Protein AF-A0A9P7JH68-F1 (afdb_monomer)

Nearest PDB structures (foldseek):
  8b41-assembly1_F  TM=2.290E-01  e=4.407E-01  Mus musculus
  6wi5-assembly2_B  TM=3.798E-01  e=3.887E+00  synthetic construct
  8b41-assembly1_E  TM=2.190E-01  e=1.239E+00  Mus musculus
  7f92-assembly1_A  TM=2.523E-01  e=2.961E+00  Homo sapiens
  5egy-assembly1_A  TM=2.076E-01  e=1.239E+00  Homo sapiens

Structure (mmCIF, N/CA/C/O backbone):
data_AF-A0A9P7JH68-F1
#
_entry.id   AF-A0A9P7JH68-F1
#
loop_
_atom_site.group_PDB
_atom_site.id
_atom_site.type_symbol
_atom_site.label_atom_id
_atom_site.label_alt_id
_atom_site.label_comp_id
_atom_site.label_asym_id
_atom_site.label_entity_id
_atom_site.label_seq_id
_atom_site.pdbx_PDB_ins_code
_atom_site.Cartn_x
_atom_site.Cartn_y
_atom_site.Cartn_z
_atom_site.occupancy
_atom_site.B_iso_or_equiv
_atom_site.auth_seq_id
_atom_site.auth_comp_id
_atom_site.auth_asym_id
_atom_site.auth_atom_id
_atom_site.pdbx_PDB_model_num
ATOM 1 N N . MET A 1 1 ? 22.465 15.457 12.529 1.00 51.53 1 MET A N 1
ATOM 2 C CA . MET A 1 1 ? 22.136 16.689 13.289 1.00 51.53 1 MET A CA 1
ATOM 3 C C . MET A 1 1 ? 20.626 16.890 13.433 1.00 51.53 1 MET A C 1
ATOM 5 O O . MET A 1 1 ? 20.166 16.907 14.562 1.00 51.53 1 MET A O 1
ATOM 9 N N . ILE A 1 2 ? 19.837 16.934 12.348 1.00 62.31 2 ILE A N 1
ATOM 10 C CA . ILE A 1 2 ? 18.376 17.194 12.405 1.00 62.31 2 ILE A CA 1
ATOM 11 C C . ILE A 1 2 ? 17.599 16.159 13.243 1.00 62.31 2 ILE A C 1
ATOM 13 O O . ILE A 1 2 ? 16.801 16.536 14.093 1.00 62.31 2 ILE A O 1
ATOM 17 N N . VAL A 1 3 ? 17.884 14.862 13.077 1.00 61.16 3 VAL A N 1
ATOM 18 C CA . VAL A 1 3 ? 17.213 13.782 13.834 1.00 61.16 3 VAL A CA 1
ATOM 19 C C . VAL A 1 3 ? 17.484 13.875 15.343 1.00 61.16 3 VAL A C 1
ATOM 21 O O . VAL A 1 3 ? 16.577 13.702 16.147 1.00 61.16 3 VAL A O 1
ATOM 24 N N . LEU A 1 4 ? 18.716 14.215 15.736 1.00 65.06 4 LEU A N 1
ATOM 25 C CA . LEU A 1 4 ? 19.121 14.351 17.141 1.00 65.06 4 LEU A CA 1
ATOM 26 C C . LEU A 1 4 ? 18.485 15.578 17.811 1.00 65.06 4 LEU A C 1
ATOM 28 O O . LEU A 1 4 ? 18.068 15.493 18.964 1.00 65.06 4 LEU A O 1
ATOM 32 N N . SER A 1 5 ? 18.358 16.692 17.084 1.00 68.62 5 SER A N 1
ATOM 33 C CA . SER A 1 5 ? 17.600 17.856 17.557 1.00 68.62 5 SER A CA 1
ATOM 34 C C . SER A 1 5 ? 16.100 17.564 17.646 1.00 68.62 5 SER A C 1
ATOM 36 O O . SER A 1 5 ? 15.467 17.977 18.611 1.00 68.62 5 SER A O 1
ATOM 38 N N . GLY A 1 6 ? 15.540 16.795 16.705 1.00 65.56 6 GLY A N 1
ATOM 39 C CA . GLY A 1 6 ? 14.141 16.355 16.746 1.00 65.56 6 GLY A CA 1
ATOM 40 C C . GLY A 1 6 ? 13.829 15.455 17.946 1.00 65.56 6 GLY A C 1
ATOM 41 O O . GLY A 1 6 ? 12.859 15.700 18.656 1.00 65.56 6 GLY A O 1
ATOM 42 N N . ILE A 1 7 ? 14.695 14.478 18.238 1.00 71.56 7 ILE A N 1
ATOM 43 C CA . ILE A 1 7 ? 14.564 13.591 19.411 1.00 71.56 7 ILE A CA 1
ATOM 44 C C . ILE A 1 7 ? 14.655 14.376 20.728 1.00 71.56 7 ILE A C 1
ATOM 46 O O . ILE A 1 7 ? 13.996 14.018 21.698 1.00 71.56 7 ILE A O 1
ATOM 50 N N . ARG A 1 8 ? 15.447 15.455 20.779 1.00 71.75 8 ARG A N 1
ATOM 51 C CA . ARG A 1 8 ? 15.553 16.314 21.972 1.00 71.75 8 ARG A CA 1
ATOM 52 C C . ARG A 1 8 ? 14.384 17.285 22.139 1.00 71.75 8 ARG A C 1
ATOM 54 O O . ARG A 1 8 ? 14.102 17.679 23.263 1.00 71.75 8 ARG A O 1
ATOM 61 N N . ALA A 1 9 ? 13.740 17.688 21.047 1.00 74.81 9 ALA A N 1
ATOM 62 C CA . ALA A 1 9 ? 12.657 18.670 21.071 1.00 74.81 9 ALA A CA 1
ATOM 63 C C . ALA A 1 9 ? 11.276 18.049 21.338 1.00 74.81 9 ALA A C 1
ATOM 65 O O . ALA A 1 9 ? 10.376 18.745 21.804 1.00 74.81 9 ALA A O 1
ATOM 66 N N . VAL A 1 10 ? 11.092 16.757 21.048 1.00 73.88 10 VAL A N 1
ATOM 67 C CA . VAL A 1 10 ? 9.792 16.082 21.154 1.00 73.88 10 VAL A CA 1
ATOM 68 C C . VAL A 1 10 ? 9.784 15.120 22.336 1.00 73.88 10 VAL A C 1
ATOM 70 O O . VAL A 1 10 ? 10.651 14.259 22.465 1.00 73.88 10 VAL A O 1
ATOM 73 N N . LYS A 1 11 ? 8.762 15.225 23.191 1.00 77.44 11 LYS A N 1
ATOM 74 C CA . LYS A 1 11 ? 8.510 14.242 24.249 1.00 77.44 11 LYS A CA 1
ATOM 75 C C . LYS A 1 11 ? 8.040 12.934 23.609 1.00 77.44 11 LYS A C 1
ATOM 77 O O . LYS A 1 11 ? 6.880 12.806 23.228 1.00 77.44 11 LYS A O 1
ATOM 82 N N . ILE A 1 12 ? 8.951 11.974 23.471 1.00 77.69 12 ILE A N 1
ATOM 83 C CA . ILE A 1 12 ? 8.645 10.642 22.939 1.00 77.69 12 ILE A CA 1
ATOM 84 C C . ILE A 1 12 ? 7.827 9.885 23.987 1.00 77.69 12 ILE A C 1
ATOM 86 O O . ILE A 1 12 ? 8.343 9.546 25.050 1.00 77.69 12 ILE A O 1
ATOM 90 N N . LEU A 1 13 ? 6.545 9.652 23.698 1.00 78.38 13 LEU A N 1
ATOM 91 C CA . LEU A 1 13 ? 5.636 8.952 24.612 1.00 78.38 13 LEU A CA 1
ATOM 92 C C . LEU A 1 13 ? 5.816 7.432 24.568 1.00 78.38 13 LEU A C 1
ATOM 94 O O . LEU A 1 13 ? 5.677 6.761 25.584 1.00 78.38 13 LEU A O 1
ATOM 98 N N . THR A 1 14 ? 6.134 6.883 23.395 1.00 80.31 14 THR A N 1
ATOM 99 C CA . THR A 1 14 ? 6.411 5.458 23.209 1.00 80.31 14 THR A CA 1
ATOM 100 C C . THR A 1 14 ? 7.338 5.244 22.016 1.00 80.31 14 THR A C 1
ATOM 102 O O . THR A 1 14 ? 7.329 6.021 21.062 1.00 80.31 14 THR A O 1
ATOM 105 N N . TRP A 1 15 ? 8.139 4.181 22.079 1.00 78.62 15 TRP A N 1
ATOM 106 C CA . TRP A 1 15 ? 8.967 3.692 20.969 1.00 78.62 15 TRP A CA 1
ATOM 107 C C . TRP A 1 15 ? 8.278 2.569 20.181 1.00 78.62 15 TRP A C 1
ATOM 109 O O . TRP A 1 15 ? 8.858 2.019 19.243 1.00 78.62 15 TRP A O 1
ATOM 119 N N . SER A 1 16 ? 7.054 2.203 20.568 1.00 81.25 16 SER A N 1
ATOM 120 C CA . SER A 1 16 ? 6.278 1.188 19.868 1.00 81.25 16 SER A CA 1
ATOM 121 C C . SER A 1 16 ? 5.738 1.729 18.545 1.00 81.25 16 SER A C 1
ATOM 123 O O . SER A 1 16 ? 5.258 2.857 18.461 1.00 81.25 16 SER A O 1
ATOM 125 N N . SER A 1 17 ? 5.790 0.891 17.509 1.00 79.31 17 SER A N 1
ATOM 126 C CA . SER A 1 17 ? 5.138 1.140 16.214 1.00 79.31 17 SER A CA 1
ATOM 127 C C . SER A 1 17 ? 3.711 0.583 16.156 1.00 79.31 17 SER A C 1
ATOM 129 O O . SER A 1 17 ? 3.075 0.630 15.103 1.00 79.31 17 SER A O 1
ATOM 131 N N . SER A 1 18 ? 3.213 0.031 17.268 1.00 86.75 18 SER A N 1
ATOM 132 C CA . SER A 1 18 ? 1.834 -0.430 17.396 1.00 86.75 18 SER A CA 1
ATOM 133 C C . SER A 1 18 ? 0.899 0.775 17.531 1.00 86.75 18 SER A C 1
ATOM 135 O O . SER A 1 18 ? 1.094 1.586 18.444 1.00 86.75 18 SER A O 1
ATOM 137 N N . PRO A 1 19 ? -0.145 0.900 16.690 1.00 89.50 19 PRO A N 1
ATOM 138 C CA . PRO A 1 19 ? -1.116 1.980 16.840 1.00 89.50 19 PRO A CA 1
ATOM 139 C C . PRO A 1 19 ? -1.871 1.881 18.171 1.00 89.50 19 PRO A C 1
ATOM 141 O O . PRO A 1 19 ? -2.305 2.902 18.692 1.00 89.50 19 PRO A O 1
ATOM 144 N N . PHE A 1 20 ? -1.980 0.686 18.761 1.00 90.75 20 PHE A N 1
ATOM 145 C CA . PHE A 1 20 ? -2.609 0.484 20.067 1.00 90.75 20 PHE A CA 1
ATOM 146 C C . PHE A 1 20 ? -1.765 1.059 21.201 1.00 90.75 20 PHE A C 1
ATOM 148 O O . PHE A 1 20 ? -2.285 1.835 21.992 1.00 90.75 20 PHE A O 1
ATOM 155 N N . ASP A 1 21 ? -0.465 0.757 21.241 1.00 89.75 21 ASP A N 1
ATOM 156 C CA . ASP A 1 21 ? 0.434 1.304 22.269 1.00 89.75 21 ASP A CA 1
ATOM 157 C C . ASP A 1 21 ? 0.546 2.827 22.151 1.00 89.75 21 ASP A C 1
ATOM 159 O O . ASP A 1 21 ? 0.582 3.537 23.156 1.00 89.75 21 ASP A O 1
ATOM 163 N N . LEU A 1 22 ? 0.579 3.339 20.915 1.00 89.81 22 LEU A N 1
ATOM 164 C CA . LEU A 1 22 ? 0.602 4.774 20.652 1.00 89.81 22 LEU A CA 1
ATOM 165 C C . LEU A 1 22 ? -0.699 5.448 21.096 1.00 89.81 22 LEU A C 1
ATOM 167 O O . LEU A 1 22 ? -0.650 6.4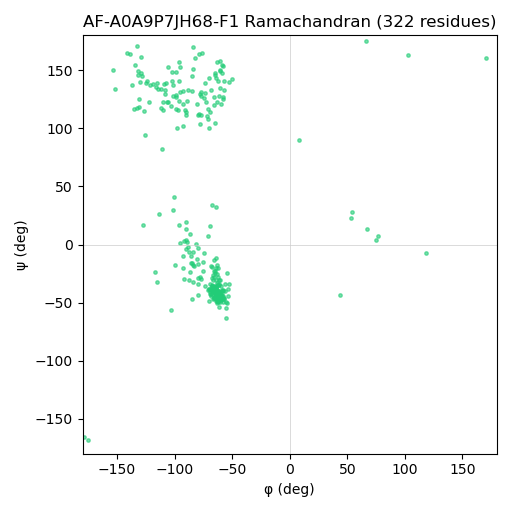77 21.765 1.00 89.81 22 LEU A O 1
ATOM 171 N N . THR A 1 23 ? -1.853 4.866 20.763 1.00 91.12 23 THR A N 1
ATOM 172 C CA . THR A 1 23 ? -3.158 5.404 21.174 1.00 91.12 23 THR A CA 1
ATOM 173 C C . THR A 1 23 ? -3.308 5.358 22.694 1.00 91.12 23 THR A C 1
ATOM 175 O O . THR A 1 23 ? -3.667 6.371 23.286 1.00 91.12 23 THR A O 1
ATOM 178 N N . ALA A 1 24 ? -2.950 4.243 23.339 1.00 90.31 24 ALA A N 1
ATOM 179 C CA . ALA A 1 24 ? -2.968 4.104 24.794 1.00 90.31 24 ALA A CA 1
ATOM 180 C C . ALA A 1 24 ? -2.103 5.175 25.473 1.00 90.31 24 ALA A C 1
ATOM 182 O O . ALA A 1 24 ? -2.554 5.844 26.402 1.00 90.31 24 ALA A O 1
ATOM 183 N N . ALA A 1 25 ? -0.879 5.389 24.976 1.00 89.25 25 ALA A N 1
ATOM 184 C CA . ALA A 1 25 ? 0.020 6.410 25.502 1.00 89.25 25 ALA A CA 1
ATOM 185 C C . ALA A 1 25 ? -0.546 7.828 25.318 1.00 89.25 25 ALA A C 1
ATOM 187 O O . ALA A 1 25 ? -0.479 8.640 26.241 1.00 89.25 25 ALA A O 1
ATOM 188 N N . LEU A 1 26 ? -1.129 8.134 24.155 1.00 89.81 26 LEU A N 1
ATOM 189 C CA . LEU A 1 26 ? -1.730 9.443 23.879 1.00 89.81 26 LEU A CA 1
ATOM 190 C C . LEU A 1 26 ? -2.959 9.721 24.752 1.00 89.81 26 LEU A C 1
ATOM 192 O O . LEU A 1 26 ? -3.096 10.837 25.257 1.00 89.81 26 LEU A O 1
ATOM 196 N N . VAL A 1 27 ? -3.817 8.719 24.960 1.00 89.94 27 VAL A N 1
ATOM 197 C CA . VAL A 1 27 ? -4.991 8.818 25.841 1.00 89.94 27 VAL A CA 1
ATOM 198 C C . VAL A 1 27 ? -4.552 8.984 27.296 1.00 89.94 27 VAL A C 1
ATOM 200 O O . VAL A 1 27 ? -5.007 9.904 27.972 1.00 89.94 27 VAL A O 1
ATOM 203 N N . HIS A 1 28 ? -3.599 8.172 27.765 1.00 89.31 28 HIS A N 1
ATOM 204 C CA . HIS A 1 28 ? -3.061 8.255 29.127 1.00 89.31 28 HIS A CA 1
ATOM 205 C C . HIS A 1 28 ? -2.394 9.611 29.418 1.00 89.31 28 HIS A C 1
ATOM 207 O O . HIS A 1 28 ? -2.485 10.136 30.525 1.00 89.31 28 HIS A O 1
ATOM 213 N N . HIS A 1 29 ? -1.742 10.211 28.418 1.00 88.56 29 HIS A N 1
ATOM 214 C CA . HIS A 1 29 ? -1.137 11.541 28.521 1.00 88.56 29 HIS A CA 1
ATOM 215 C C . HIS A 1 29 ? -2.073 12.694 28.134 1.00 88.56 29 HIS A C 1
ATOM 217 O O . HIS A 1 29 ? -1.578 13.801 27.926 1.00 88.56 29 HIS A O 1
ATOM 223 N N . THR A 1 30 ? -3.382 12.436 28.017 1.00 85.50 30 THR A N 1
ATOM 224 C CA . THR A 1 30 ? -4.436 13.417 27.690 1.00 85.50 30 THR A CA 1
ATOM 225 C C . THR A 1 30 ? -4.187 14.239 26.418 1.00 85.50 30 THR A C 1
ATOM 227 O O . THR A 1 30 ? -4.765 15.306 26.232 1.00 85.50 30 THR A O 1
ATOM 230 N N . GLN A 1 31 ? -3.357 13.726 25.504 1.00 87.44 31 GLN A N 1
ATOM 231 C CA . GLN A 1 31 ? -3.100 14.332 24.191 1.00 87.44 31 GLN A CA 1
ATOM 232 C C . GLN A 1 31 ? -4.139 13.920 23.145 1.00 87.44 31 GLN A C 1
ATOM 234 O O . GLN A 1 31 ? -4.239 14.546 22.093 1.00 87.44 31 GLN A O 1
ATOM 239 N N . LEU A 1 32 ? -4.902 12.865 23.434 1.00 88.62 32 LEU A N 1
ATOM 240 C CA . LEU A 1 32 ? -5.994 12.376 22.609 1.00 88.62 32 LEU A CA 1
ATOM 241 C C . LEU A 1 32 ? -7.187 12.077 23.516 1.00 88.62 32 LEU A C 1
ATOM 243 O O . LEU A 1 32 ? -7.098 11.218 24.392 1.00 88.62 32 LEU A O 1
ATOM 247 N N . THR A 1 33 ? -8.293 12.789 23.324 1.00 86.44 33 THR A N 1
ATOM 248 C CA . THR A 1 33 ? -9.525 12.567 24.083 1.00 86.44 33 THR A CA 1
ATOM 249 C C . THR A 1 33 ? -10.496 11.719 23.258 1.00 86.44 33 THR A C 1
ATOM 251 O O . THR A 1 33 ? -10.784 12.052 22.104 1.00 86.44 33 THR A O 1
ATOM 254 N N . PRO A 1 34 ? -11.010 10.605 23.808 1.00 84.25 34 PRO A N 1
ATOM 255 C CA . PRO A 1 34 ? -12.088 9.857 23.176 1.00 84.25 34 PRO A CA 1
ATOM 256 C C . PRO A 1 34 ? -13.307 10.752 22.943 1.00 84.25 34 PRO A C 1
ATOM 258 O O . PRO A 1 34 ? -13.750 11.471 23.840 1.00 84.25 34 PRO A O 1
ATOM 261 N N . VAL A 1 35 ? -13.868 10.698 21.739 1.00 83.94 35 VAL A N 1
ATOM 262 C CA . VAL A 1 35 ? -15.149 11.334 21.431 1.00 83.94 35 VAL A CA 1
ATOM 263 C C . VAL A 1 35 ? -16.250 10.413 21.940 1.00 83.94 35 VAL A C 1
ATOM 265 O O . VAL A 1 35 ? -16.356 9.257 21.518 1.00 83.94 35 VAL A O 1
ATOM 268 N N . THR A 1 36 ? -17.079 10.927 22.845 1.00 75.38 36 THR A N 1
ATOM 269 C CA . THR A 1 36 ? -18.205 10.183 23.409 1.00 75.38 36 THR A CA 1
ATOM 270 C C . THR A 1 36 ? -19.199 9.775 22.315 1.00 75.38 36 THR A C 1
ATOM 272 O O . THR A 1 36 ? -19.248 10.345 21.224 1.00 75.38 36 THR A O 1
ATOM 275 N N . LEU A 1 37 ? -20.001 8.742 22.587 1.00 76.25 37 LEU A N 1
ATOM 276 C CA . LEU A 1 37 ? -21.066 8.261 21.694 1.00 76.25 37 LEU A CA 1
ATOM 277 C C . LEU A 1 37 ? -20.624 7.619 20.357 1.00 76.25 37 LEU A C 1
ATOM 279 O O . LEU A 1 37 ? -21.472 7.384 19.500 1.00 76.25 37 LEU A O 1
ATOM 283 N N . ARG A 1 38 ? -19.340 7.271 20.170 1.00 81.38 38 ARG A N 1
ATOM 284 C CA . ARG A 1 38 ? -18.804 6.708 18.905 1.00 81.38 38 ARG A CA 1
ATOM 285 C C . ARG A 1 38 ? -18.322 5.244 18.971 1.00 81.38 38 ARG A C 1
ATOM 287 O O . ARG A 1 38 ? -17.517 4.833 18.140 1.00 81.38 38 ARG A O 1
ATOM 294 N N . CYS A 1 39 ? -18.851 4.431 19.888 1.00 82.69 39 CYS A N 1
ATOM 295 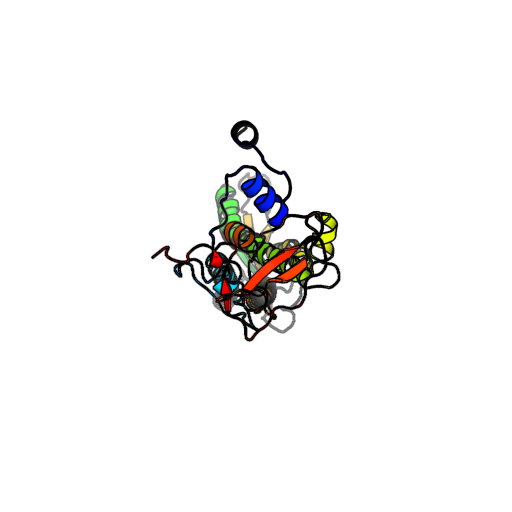C CA . CYS A 1 39 ? -18.385 3.051 20.124 1.00 82.69 39 CYS A CA 1
ATOM 296 C C . CYS A 1 39 ? -18.612 2.051 18.968 1.00 82.69 39 CYS A C 1
ATOM 298 O O . CYS A 1 39 ? -18.052 0.959 18.989 1.00 82.69 39 CYS A O 1
ATOM 300 N N . MET A 1 40 ? -19.429 2.405 17.968 1.00 87.44 40 MET A N 1
ATOM 301 C CA . MET A 1 40 ? -19.769 1.535 16.831 1.00 87.44 40 MET A CA 1
ATOM 302 C C . MET A 1 40 ? -19.543 2.170 15.459 1.00 87.44 40 MET A C 1
ATOM 304 O O . MET A 1 40 ? -20.048 1.679 14.451 1.00 87.44 40 MET A O 1
ATOM 308 N N . ARG A 1 41 ? -18.765 3.255 15.400 1.00 87.12 41 ARG A N 1
ATOM 309 C CA . ARG A 1 41 ? -18.456 3.931 14.138 1.00 87.12 41 ARG A CA 1
ATOM 310 C C . ARG A 1 41 ? -17.076 3.579 13.625 1.00 87.12 41 ARG A C 1
ATOM 312 O O . ARG A 1 41 ? -16.101 3.528 14.372 1.00 87.12 41 ARG A O 1
ATOM 319 N N . CYS A 1 42 ? -17.013 3.341 12.323 1.00 87.25 42 CYS A N 1
ATOM 320 C CA . CYS A 1 42 ? -15.767 3.055 11.642 1.00 87.25 42 CYS A CA 1
ATOM 321 C C . CYS A 1 42 ? -15.036 4.353 11.270 1.00 87.25 42 CYS A C 1
ATOM 323 O O . CYS A 1 42 ? -15.578 5.455 11.353 1.00 87.25 42 CYS A O 1
ATOM 325 N N . VAL A 1 43 ? -13.792 4.225 10.819 1.00 87.50 43 VAL A N 1
ATOM 326 C CA . VAL A 1 43 ? -12.977 5.362 10.359 1.00 87.50 43 VAL A CA 1
ATOM 327 C C . VAL A 1 43 ? -13.569 6.094 9.142 1.00 87.50 43 VAL A C 1
ATOM 329 O O . VAL A 1 43 ? -13.237 7.249 8.907 1.00 87.50 43 VAL A O 1
ATOM 332 N N . SER A 1 44 ? -14.464 5.472 8.371 1.00 82.69 44 SER A N 1
ATOM 333 C CA . SER A 1 44 ? -15.136 6.156 7.255 1.00 82.69 44 SER A CA 1
ATOM 334 C C . SER A 1 44 ? -16.235 7.125 7.707 1.00 82.69 44 SER A C 1
ATOM 336 O O . SER A 1 44 ? -16.623 7.985 6.925 1.00 82.69 44 SER A O 1
ATOM 338 N N . ASP A 1 45 ? -16.690 7.037 8.960 1.00 81.19 45 ASP A N 1
ATOM 339 C CA . ASP A 1 45 ? -17.796 7.835 9.506 1.00 81.19 45 ASP A CA 1
ATOM 340 C C . ASP A 1 45 ? -17.301 9.010 10.373 1.00 81.19 45 ASP A C 1
ATOM 342 O O . ASP A 1 45 ? -17.955 9.411 11.338 1.00 81.19 45 ASP A O 1
ATOM 346 N N . LEU A 1 46 ? -16.113 9.550 10.077 1.00 70.62 46 LEU A N 1
ATOM 347 C CA . LEU A 1 46 ? -15.521 10.634 10.872 1.00 70.62 46 LEU A CA 1
ATOM 348 C C . LEU A 1 46 ? -16.368 11.914 10.840 1.00 70.62 46 LEU A C 1
ATOM 350 O O . LEU A 1 46 ? -16.530 12.543 11.893 1.00 70.62 46 LEU A O 1
ATOM 354 N N . ASP A 1 47 ? -16.932 12.225 9.668 1.00 68.12 47 ASP A N 1
ATOM 355 C CA . ASP A 1 47 ? -17.654 13.470 9.366 1.00 68.12 47 ASP A CA 1
ATOM 356 C C . ASP A 1 47 ? -19.140 13.437 9.743 1.00 68.12 47 ASP A C 1
ATOM 358 O O . ASP A 1 47 ? -19.809 14.466 9.705 1.00 68.12 47 ASP A O 1
ATOM 362 N N . THR A 1 48 ? -19.695 12.276 10.105 1.00 71.81 48 THR A N 1
ATOM 363 C CA . THR A 1 48 ? -21.071 12.239 10.608 1.00 71.81 48 THR A CA 1
ATOM 364 C C . THR A 1 48 ? -21.086 12.697 12.063 1.00 71.81 48 THR A C 1
ATOM 366 O O . THR A 1 48 ? -20.345 12.173 12.903 1.00 71.81 48 THR A O 1
ATOM 369 N N . ASP A 1 49 ? -21.964 13.645 12.392 1.00 61.41 49 ASP A N 1
ATOM 370 C CA . ASP A 1 49 ? -22.166 14.093 13.771 1.00 61.41 49 ASP A CA 1
ATOM 371 C C . ASP A 1 49 ? -22.447 12.891 14.685 1.00 61.41 49 ASP A C 1
ATOM 373 O O . ASP A 1 49 ? -23.059 11.894 14.272 1.00 61.41 49 ASP A O 1
ATOM 377 N N . GLY A 1 50 ? -21.865 12.928 15.890 1.00 63.31 50 GLY A N 1
ATOM 378 C CA . GLY A 1 50 ? -21.890 11.823 16.850 1.00 63.31 50 GLY A CA 1
ATOM 379 C C . GLY A 1 50 ? -23.307 11.293 17.071 1.00 63.31 50 GLY A C 1
ATOM 380 O O . GLY A 1 50 ? -24.275 12.045 17.057 1.00 63.31 50 GLY A O 1
ATOM 381 N N . GLY A 1 51 ? -23.447 9.980 17.228 1.00 72.50 51 GLY A N 1
ATOM 382 C CA . GLY A 1 51 ? -24.763 9.379 17.362 1.00 72.50 51 GLY A CA 1
ATOM 383 C C . GLY A 1 51 ? -24.728 7.866 17.296 1.00 72.50 51 GLY A C 1
ATOM 384 O O . GLY A 1 51 ? -23.776 7.263 16.795 1.00 72.50 51 GLY A O 1
ATOM 385 N N . SER A 1 52 ? -25.803 7.280 17.806 1.00 80.31 52 SER A N 1
ATOM 386 C CA . SER A 1 52 ? -25.986 5.843 17.901 1.00 80.31 52 SER A CA 1
ATOM 387 C C . SER A 1 52 ? -25.873 5.164 16.529 1.00 80.31 52 SER A C 1
ATOM 389 O O . SER A 1 52 ? -26.354 5.710 15.534 1.00 80.31 52 SER A O 1
ATOM 391 N N . ALA A 1 53 ? -25.249 3.992 16.463 1.00 86.19 53 ALA A N 1
ATOM 392 C CA . ALA A 1 53 ? -25.016 3.265 15.218 1.00 86.19 53 ALA A CA 1
ATOM 393 C C . ALA A 1 53 ? -25.421 1.796 15.359 1.00 86.19 53 ALA A C 1
ATOM 395 O O . ALA A 1 53 ? -25.279 1.195 16.427 1.00 86.19 53 ALA A O 1
ATOM 396 N N . LYS A 1 54 ? -25.928 1.218 14.266 1.00 89.19 54 LYS A N 1
ATOM 397 C CA . LYS A 1 54 ? -26.157 -0.225 14.181 1.00 89.19 54 LYS A CA 1
ATOM 398 C C . LYS A 1 54 ? -24.872 -0.938 13.749 1.00 89.19 54 LYS A C 1
ATOM 400 O O . LYS A 1 54 ? -24.137 -0.392 12.923 1.00 89.19 54 LYS A O 1
ATOM 405 N N . PRO A 1 55 ? -24.610 -2.151 14.258 1.00 90.75 55 PRO A N 1
ATOM 406 C CA . PRO A 1 55 ? -23.529 -2.987 13.755 1.00 90.75 55 PRO A CA 1
ATOM 407 C C . PRO A 1 55 ? -23.712 -3.281 12.261 1.00 90.75 55 PRO A C 1
ATOM 409 O O . PRO A 1 55 ? -24.836 -3.436 11.783 1.00 90.75 55 PRO A O 1
ATOM 412 N N . SER A 1 56 ? -22.605 -3.410 11.530 1.00 91.38 56 SER A N 1
ATOM 413 C CA . SER A 1 56 ? -22.619 -3.834 10.125 1.00 91.38 56 SER A CA 1
ATOM 414 C C . SER A 1 56 ? -21.888 -5.159 9.959 1.00 91.38 56 SER A C 1
ATOM 416 O O . SER A 1 56 ? -20.783 -5.332 10.471 1.00 91.38 56 SER A O 1
ATOM 418 N N . GLU A 1 57 ? -22.467 -6.079 9.188 1.00 91.50 57 GLU A N 1
ATOM 419 C CA . GLU A 1 57 ? -21.842 -7.366 8.851 1.00 91.50 57 GLU A CA 1
ATOM 420 C C . GLU A 1 57 ? -20.593 -7.204 7.976 1.00 91.50 57 GLU A C 1
ATOM 422 O O . GLU A 1 57 ? -19.695 -8.054 7.978 1.00 91.50 57 GLU A O 1
ATOM 427 N N . ILE A 1 58 ? -20.537 -6.114 7.206 1.00 92.88 58 ILE A N 1
ATOM 428 C CA . ILE A 1 58 ? -19.453 -5.809 6.277 1.00 92.88 58 ILE A CA 1
ATOM 429 C C . ILE A 1 58 ? -18.998 -4.379 6.516 1.00 92.88 58 ILE A C 1
ATOM 431 O O . ILE A 1 58 ? -19.772 -3.425 6.449 1.00 92.88 58 ILE A O 1
ATOM 435 N N . GLN A 1 59 ? -17.707 -4.236 6.755 1.00 94.06 59 GLN A N 1
ATOM 436 C CA . GLN A 1 59 ? -17.089 -2.963 7.083 1.00 94.06 59 GLN A CA 1
ATOM 437 C C . GLN A 1 59 ? -16.503 -2.325 5.814 1.00 94.06 59 GLN A C 1
ATOM 439 O O . GLN A 1 59 ? -16.240 -3.033 4.829 1.00 94.06 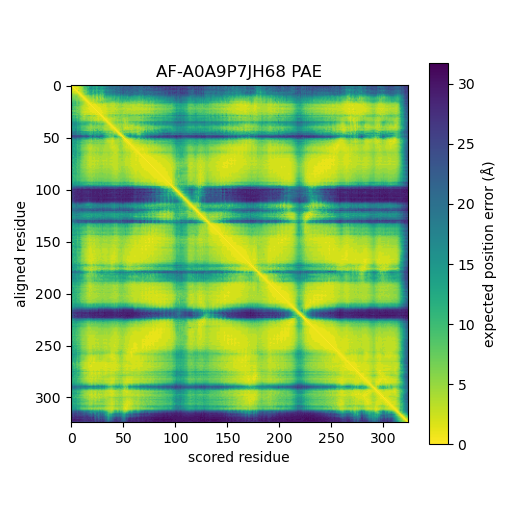59 GLN A O 1
ATOM 444 N N . PRO A 1 60 ? -16.310 -0.996 5.778 1.00 93.38 60 PRO A N 1
ATOM 445 C CA . PRO A 1 60 ? -15.685 -0.351 4.630 1.00 93.38 60 PRO A CA 1
ATOM 446 C C . PRO A 1 60 ? -14.265 -0.880 4.420 1.00 93.38 60 PRO A C 1
ATOM 448 O O . PRO A 1 60 ? -13.583 -1.281 5.360 1.00 93.38 60 PRO A O 1
ATOM 451 N N . SER A 1 61 ? -13.824 -0.908 3.163 1.00 95.69 61 SER A N 1
ATOM 452 C CA . SER A 1 61 ? -12.462 -1.321 2.823 1.00 95.69 61 SER A CA 1
ATOM 453 C C . SER A 1 61 ? -11.456 -0.198 3.073 1.00 95.69 61 SER A C 1
ATOM 455 O O . SER A 1 61 ? -11.817 0.979 3.125 1.00 95.69 61 SER A O 1
ATOM 457 N N . ALA A 1 62 ? -10.170 -0.548 3.120 1.00 94.56 62 ALA A N 1
ATOM 458 C CA . ALA A 1 62 ? -9.078 0.405 3.307 1.00 94.56 62 ALA A CA 1
ATOM 459 C C . ALA A 1 62 ? -9.080 1.513 2.235 1.00 94.56 62 ALA A C 1
ATOM 461 O O . ALA A 1 62 ? -8.778 2.670 2.520 1.00 94.56 62 ALA A O 1
ATOM 462 N N . TRP A 1 63 ? -9.492 1.166 1.011 1.00 94.69 63 TRP A N 1
ATOM 463 C CA . TRP A 1 63 ? -9.715 2.105 -0.089 1.00 94.69 63 TRP A CA 1
ATOM 464 C C . TRP A 1 63 ? -10.715 3.223 0.242 1.00 94.69 63 TRP A C 1
ATOM 466 O O . TRP A 1 63 ? -10.507 4.365 -0.161 1.00 94.69 63 TRP A O 1
ATOM 476 N N . HIS A 1 64 ? -11.802 2.898 0.950 1.00 92.25 64 HIS A N 1
ATOM 477 C CA . HIS A 1 64 ? -12.826 3.869 1.353 1.00 92.25 64 HIS A CA 1
ATOM 478 C C . HIS A 1 64 ? -12.443 4.592 2.647 1.00 92.25 64 HIS A C 1
ATOM 480 O O . HIS A 1 64 ? -12.776 5.759 2.816 1.00 92.25 64 HIS A O 1
ATOM 486 N N . ALA A 1 65 ? -11.729 3.911 3.542 1.00 89.69 65 ALA A N 1
ATOM 487 C CA . ALA A 1 65 ? -11.278 4.447 4.821 1.00 89.69 65 ALA A CA 1
ATOM 488 C C . ALA A 1 65 ? -10.196 5.529 4.687 1.00 89.69 65 ALA A C 1
ATOM 490 O O . ALA A 1 65 ? -10.234 6.525 5.402 1.00 89.69 65 ALA A O 1
ATOM 491 N N . HIS A 1 66 ? -9.230 5.352 3.778 1.00 90.38 66 HIS A N 1
ATOM 492 C CA . HIS A 1 66 ? -8.082 6.251 3.668 1.00 90.38 66 HIS A CA 1
ATOM 493 C C . HIS A 1 66 ? -7.892 6.792 2.243 1.00 90.38 66 HIS A C 1
ATOM 495 O O . HIS A 1 66 ? -7.494 6.047 1.340 1.00 90.38 66 HIS A O 1
ATOM 501 N N . PRO A 1 67 ? -8.038 8.115 2.018 1.00 91.25 67 PRO A N 1
ATOM 502 C CA . PRO A 1 67 ? -7.806 8.705 0.700 1.00 91.25 67 PRO A CA 1
ATOM 503 C C . PRO A 1 67 ? -6.343 8.581 0.249 1.00 91.25 67 PRO A C 1
ATOM 505 O O . PRO A 1 67 ? -6.072 8.589 -0.952 1.00 91.25 67 PRO A O 1
ATOM 508 N N . SER A 1 68 ? -5.396 8.448 1.184 1.00 93.38 68 SER A N 1
ATOM 509 C CA . SER A 1 68 ? -3.986 8.173 0.890 1.00 93.38 68 SER A CA 1
ATOM 510 C C . SER A 1 68 ? -3.800 6.818 0.208 1.00 93.38 68 SER A C 1
ATOM 512 O O . SER A 1 68 ? -3.106 6.755 -0.801 1.00 93.38 68 SER A O 1
ATOM 514 N N . ILE A 1 69 ? -4.475 5.761 0.670 1.00 94.75 69 ILE A N 1
ATOM 515 C CA . ILE A 1 69 ? -4.404 4.420 0.065 1.00 94.75 69 ILE A CA 1
ATOM 516 C C . ILE A 1 69 ? -4.873 4.460 -1.387 1.00 94.75 69 ILE A C 1
ATOM 518 O O . ILE A 1 69 ? -4.198 3.928 -2.268 1.00 94.75 69 ILE A O 1
ATOM 522 N N . ARG A 1 70 ? -5.976 5.165 -1.660 1.00 95.25 70 ARG A N 1
ATOM 523 C CA . ARG A 1 70 ? -6.463 5.375 -3.028 1.00 95.25 70 ARG A CA 1
ATOM 524 C C . ARG A 1 70 ? -5.412 6.047 -3.913 1.00 95.25 70 ARG A C 1
ATOM 526 O O . ARG A 1 70 ? -5.175 5.587 -5.026 1.00 95.25 70 ARG A O 1
ATOM 533 N N . LYS A 1 71 ? -4.756 7.104 -3.419 1.00 96.50 71 LYS A N 1
ATOM 534 C CA . LYS A 1 71 ? -3.676 7.789 -4.154 1.00 96.50 71 LYS A CA 1
ATOM 535 C C . LYS A 1 71 ? -2.509 6.847 -4.454 1.00 96.50 71 LYS A C 1
ATOM 537 O O . LYS A 1 71 ? -2.019 6.857 -5.576 1.00 96.50 71 LYS A O 1
ATOM 542 N N . VAL A 1 72 ? -2.100 6.016 -3.491 1.00 96.94 72 VAL A N 1
ATOM 543 C CA . VAL A 1 72 ? -1.012 5.041 -3.683 1.00 96.94 72 VAL A CA 1
ATOM 544 C C . VAL A 1 72 ? -1.370 4.015 -4.752 1.00 96.94 72 VAL A C 1
ATOM 546 O O . VAL A 1 72 ? -0.572 3.777 -5.650 1.00 96.94 72 VAL A O 1
ATOM 549 N N . VAL A 1 73 ? -2.568 3.432 -4.706 1.00 97.44 73 VAL A N 1
ATOM 550 C CA . VAL A 1 73 ? -2.978 2.439 -5.710 1.00 97.44 73 VAL A CA 1
ATOM 551 C C . VAL A 1 73 ? -3.068 3.063 -7.104 1.00 97.44 73 VAL A C 1
ATOM 553 O O . VAL A 1 73 ? -2.564 2.478 -8.057 1.00 97.44 73 VAL A O 1
ATOM 556 N N . ILE A 1 74 ? -3.643 4.265 -7.236 1.00 97.75 74 ILE A N 1
ATOM 557 C CA . ILE A 1 74 ? -3.660 4.994 -8.517 1.00 97.75 74 ILE A CA 1
ATOM 558 C C . ILE A 1 74 ? -2.229 5.235 -9.012 1.00 97.75 74 ILE A C 1
ATOM 560 O O . ILE A 1 74 ? -1.941 5.006 -10.183 1.00 97.75 74 ILE A O 1
ATOM 564 N N . PHE A 1 75 ? -1.321 5.643 -8.124 1.00 97.81 75 PHE A N 1
ATOM 565 C CA . PHE A 1 75 ? 0.084 5.850 -8.463 1.00 97.81 75 PHE A CA 1
ATOM 566 C C . PHE A 1 75 ? 0.759 4.567 -8.971 1.00 97.81 75 PHE A C 1
ATOM 568 O O . PHE A 1 75 ? 1.455 4.617 -9.982 1.00 97.81 75 PHE A O 1
ATOM 575 N N . LEU A 1 76 ? 0.510 3.411 -8.346 1.00 97.69 76 LEU A N 1
ATOM 576 C CA . LEU A 1 76 ? 1.027 2.122 -8.827 1.00 97.69 76 LEU A CA 1
ATOM 577 C C . LEU A 1 76 ? 0.567 1.824 -10.262 1.00 97.69 76 LEU A C 1
ATOM 579 O O . LEU A 1 76 ? 1.383 1.462 -11.107 1.00 97.69 76 LEU A O 1
ATOM 583 N N . TRP A 1 77 ? -0.710 2.058 -10.571 1.00 98.44 77 TRP A N 1
ATOM 584 C CA . TRP A 1 77 ? -1.236 1.891 -11.930 1.00 98.44 77 TRP A CA 1
ATOM 585 C C . TRP A 1 77 ? -0.628 2.872 -12.938 1.00 98.44 77 TRP A C 1
ATOM 587 O O . TRP A 1 77 ? -0.352 2.484 -14.073 1.00 98.44 77 TRP A O 1
ATOM 597 N N . VAL A 1 78 ? -0.359 4.116 -12.531 1.00 98.12 78 VAL A N 1
ATOM 598 C CA . VAL A 1 78 ? 0.370 5.088 -13.364 1.00 98.12 78 VAL A CA 1
ATOM 599 C C . VAL A 1 78 ? 1.787 4.595 -13.663 1.00 98.12 78 VAL A C 1
ATOM 601 O O . VAL A 1 78 ? 2.224 4.687 -14.806 1.00 98.12 78 VAL A O 1
ATOM 604 N N . VAL A 1 79 ? 2.487 4.019 -12.680 1.00 96.94 79 VAL A N 1
ATOM 605 C CA . VAL A 1 79 ? 3.825 3.435 -12.883 1.00 96.94 79 VAL A CA 1
ATOM 606 C C . VAL A 1 79 ? 3.774 2.255 -13.862 1.00 96.94 79 VAL A C 1
ATOM 608 O O . VAL A 1 79 ? 4.634 2.162 -14.736 1.00 96.94 79 VAL A O 1
ATOM 611 N N . VAL A 1 80 ? 2.752 1.396 -13.785 1.00 98.06 80 VAL A N 1
ATOM 612 C CA . VAL A 1 80 ? 2.539 0.308 -14.762 1.00 98.06 80 VAL A CA 1
ATOM 613 C C . VAL A 1 80 ? 2.333 0.866 -16.170 1.00 98.06 80 VAL A C 1
ATOM 615 O O . VAL A 1 80 ? 3.010 0.437 -17.102 1.00 98.06 80 VAL A O 1
ATOM 618 N N . ALA A 1 81 ? 1.443 1.848 -16.333 1.00 98.06 81 ALA A N 1
ATOM 619 C CA . ALA A 1 81 ? 1.176 2.467 -17.630 1.00 98.06 81 ALA A CA 1
ATOM 620 C C . ALA A 1 81 ? 2.419 3.167 -18.205 1.00 98.06 81 ALA A C 1
ATOM 622 O O . ALA A 1 81 ? 2.698 3.045 -19.396 1.00 98.06 81 ALA A O 1
ATOM 623 N N . ALA A 1 82 ? 3.199 3.848 -17.361 1.00 96.38 82 ALA A N 1
ATOM 624 C CA . ALA A 1 82 ? 4.461 4.466 -17.755 1.00 96.38 82 ALA A CA 1
ATOM 625 C C . ALA A 1 82 ? 5.493 3.419 -18.205 1.00 96.38 82 ALA A C 1
ATOM 627 O O . ALA A 1 82 ? 6.159 3.614 -19.219 1.00 96.38 82 ALA A O 1
ATOM 628 N N . CYS A 1 83 ? 5.591 2.287 -17.501 1.00 95.81 83 CYS A N 1
ATOM 629 C CA . CYS A 1 83 ? 6.481 1.185 -17.869 1.00 95.81 83 CYS A CA 1
ATOM 630 C C . CYS A 1 83 ? 6.069 0.535 -19.203 1.00 95.81 83 CYS A C 1
ATOM 632 O O . CYS A 1 83 ? 6.917 0.322 -20.068 1.00 95.81 83 CYS A O 1
ATOM 634 N N . ALA A 1 84 ? 4.769 0.311 -19.419 1.00 96.38 84 ALA A N 1
ATOM 635 C CA . ALA A 1 84 ? 4.240 -0.182 -20.692 1.00 96.38 84 ALA A CA 1
ATOM 636 C C . ALA A 1 84 ? 4.499 0.804 -21.845 1.00 96.38 84 ALA A C 1
ATOM 638 O O . ALA A 1 84 ? 4.933 0.402 -22.925 1.00 96.38 84 ALA A O 1
ATOM 639 N N . GLY A 1 85 ? 4.281 2.101 -21.606 1.00 95.94 85 GLY A N 1
ATOM 640 C CA . GLY A 1 85 ? 4.575 3.162 -22.570 1.00 95.94 85 GLY A CA 1
ATOM 641 C C . GLY A 1 85 ? 6.060 3.227 -22.926 1.00 95.94 85 GLY A C 1
ATOM 642 O O . GLY A 1 85 ? 6.402 3.361 -24.099 1.00 95.94 85 GLY A O 1
ATOM 643 N N . TRP A 1 86 ? 6.945 3.054 -21.942 1.00 93.69 86 TRP A N 1
ATOM 644 C CA . TRP A 1 86 ? 8.387 2.958 -22.167 1.00 93.69 86 TRP A CA 1
ATOM 645 C C . TRP A 1 86 ? 8.752 1.736 -23.019 1.00 93.69 86 TRP A C 1
ATOM 647 O O . TRP A 1 86 ? 9.464 1.886 -24.011 1.00 93.69 86 TRP A O 1
ATOM 657 N N . ALA A 1 87 ? 8.211 0.553 -22.711 1.00 91.69 87 ALA A N 1
ATOM 658 C CA . ALA A 1 87 ? 8.449 -0.663 -23.491 1.00 91.69 87 ALA A CA 1
ATOM 659 C C . ALA A 1 87 ? 7.997 -0.512 -24.955 1.00 91.69 87 ALA A C 1
ATOM 661 O O . ALA A 1 87 ? 8.726 -0.869 -25.883 1.00 91.69 87 ALA A O 1
ATOM 662 N N . ALA A 1 88 ? 6.807 0.058 -25.166 1.00 92.19 88 ALA A N 1
ATOM 663 C CA . ALA A 1 88 ? 6.256 0.320 -26.492 1.00 92.19 88 ALA A CA 1
ATOM 664 C C . ALA A 1 88 ? 7.081 1.358 -27.268 1.00 92.19 88 ALA A C 1
ATOM 666 O O . ALA A 1 88 ? 7.318 1.180 -28.461 1.00 92.19 88 ALA A O 1
ATOM 667 N N . LEU A 1 89 ? 7.560 2.412 -26.599 1.00 91.69 89 LEU A N 1
ATOM 668 C CA . LEU A 1 89 ? 8.423 3.426 -27.203 1.00 91.69 89 LEU A CA 1
ATOM 669 C C . LEU A 1 89 ? 9.746 2.824 -27.683 1.00 91.69 89 LEU A C 1
ATOM 671 O O . LEU A 1 89 ? 10.132 3.051 -28.828 1.00 91.69 89 LEU A O 1
ATOM 675 N N . VAL A 1 90 ? 10.419 2.036 -26.839 1.00 88.31 90 VAL A N 1
ATOM 676 C CA . VAL A 1 90 ? 11.671 1.358 -27.213 1.00 88.31 90 VAL A CA 1
ATOM 677 C C . VAL A 1 90 ? 11.421 0.416 -28.393 1.00 88.31 90 VAL A C 1
ATOM 679 O O . VAL A 1 90 ? 12.150 0.465 -29.377 1.00 88.31 90 VAL A O 1
ATOM 682 N N . MET A 1 91 ? 10.339 -0.364 -28.369 1.00 86.62 91 MET A N 1
ATOM 683 C CA . MET A 1 91 ? 9.974 -1.245 -29.483 1.00 86.62 91 MET A CA 1
ATOM 684 C C . MET A 1 91 ? 9.703 -0.479 -30.788 1.00 86.62 91 MET A C 1
ATOM 686 O O . MET A 1 91 ? 10.121 -0.914 -31.861 1.00 86.62 91 MET A O 1
ATOM 690 N N . TYR A 1 92 ? 9.021 0.664 -30.713 1.00 88.12 92 TYR A N 1
ATOM 691 C CA . TYR A 1 92 ? 8.732 1.500 -31.877 1.00 88.12 92 TYR A CA 1
ATOM 692 C C . TYR A 1 92 ? 10.003 2.103 -32.482 1.00 88.12 92 TYR A C 1
ATOM 694 O O . TYR A 1 92 ? 10.193 2.039 -33.698 1.00 88.12 92 TYR A O 1
ATOM 702 N N . ILE A 1 93 ? 10.889 2.659 -31.647 1.00 86.00 93 ILE A N 1
ATOM 703 C CA . ILE A 1 93 ? 12.179 3.201 -32.096 1.00 86.00 93 ILE A CA 1
ATOM 704 C C . ILE A 1 93 ? 12.998 2.078 -32.737 1.00 86.00 93 ILE A C 1
ATOM 706 O O . ILE A 1 93 ? 13.508 2.254 -33.839 1.00 86.00 93 ILE A O 1
ATOM 710 N N . TRP A 1 94 ? 13.047 0.902 -32.108 1.00 80.75 94 TRP A N 1
ATOM 711 C CA . TRP A 1 94 ? 13.744 -0.263 -32.646 1.00 80.75 94 TRP A CA 1
ATOM 712 C C . TRP A 1 94 ? 13.238 -0.591 -34.047 1.00 80.75 94 TRP A C 1
ATOM 714 O O . TRP A 1 94 ? 14.012 -0.606 -34.994 1.00 80.75 94 TRP A O 1
ATOM 724 N N . HIS A 1 95 ? 11.926 -0.775 -34.203 1.00 77.94 95 HIS A N 1
ATOM 725 C CA . HIS A 1 95 ? 11.330 -1.128 -35.488 1.00 77.94 95 HIS A CA 1
ATOM 726 C C . HIS A 1 95 ? 11.609 -0.089 -36.582 1.00 77.94 95 HIS A C 1
ATOM 728 O O . HIS A 1 95 ? 11.868 -0.455 -37.725 1.00 77.94 95 HIS A O 1
ATOM 734 N N . LYS A 1 96 ? 11.578 1.202 -36.233 1.00 82.19 96 LYS A N 1
ATOM 735 C CA . LYS A 1 96 ? 11.783 2.293 -37.190 1.00 82.19 96 LYS A CA 1
ATOM 736 C C . LYS A 1 96 ? 13.229 2.397 -37.673 1.00 82.19 96 LYS A C 1
ATOM 738 O O . LYS A 1 96 ? 13.446 2.685 -38.844 1.00 82.19 96 LYS A O 1
ATOM 743 N N . TYR A 1 97 ? 14.197 2.198 -36.782 1.00 76.44 97 TYR A N 1
ATOM 744 C CA . TYR A 1 97 ? 15.610 2.430 -37.087 1.00 76.44 97 TYR A CA 1
ATOM 745 C C . TYR A 1 97 ? 16.383 1.144 -37.416 1.00 76.44 97 TYR A C 1
ATOM 747 O O . TYR A 1 97 ? 17.428 1.235 -38.055 1.00 76.44 97 TYR A O 1
ATOM 755 N N . ALA A 1 98 ? 15.865 -0.045 -37.074 1.00 65.50 98 ALA A N 1
ATOM 756 C CA . ALA A 1 98 ? 16.552 -1.329 -37.292 1.00 65.50 98 ALA A CA 1
ATOM 757 C C . ALA A 1 98 ? 16.787 -1.657 -38.770 1.00 65.50 98 ALA A C 1
ATOM 759 O O . ALA A 1 98 ? 17.651 -2.461 -39.087 1.00 65.50 98 ALA A O 1
ATOM 760 N N . TYR A 1 99 ? 16.041 -1.029 -39.680 1.00 55.53 99 TYR A N 1
ATOM 761 C CA . TYR A 1 99 ? 16.189 -1.248 -41.118 1.00 55.53 99 TYR A CA 1
ATOM 762 C C . TYR A 1 99 ? 17.156 -0.260 -41.797 1.00 55.53 99 TYR A C 1
ATOM 764 O O . TYR A 1 99 ? 17.461 -0.424 -42.975 1.00 55.53 99 TYR A O 1
ATOM 772 N N . GLN A 1 100 ? 17.599 0.796 -41.102 1.00 57.75 100 GLN A N 1
ATOM 773 C CA . GLN A 1 100 ? 18.158 1.980 -41.766 1.00 57.75 100 GLN A CA 1
ATOM 774 C C . GLN A 1 100 ? 19.629 2.270 -41.447 1.00 57.75 100 GLN A C 1
ATOM 776 O O . GLN A 1 100 ? 20.294 2.891 -42.267 1.00 57.75 100 GLN A O 1
ATOM 781 N N . ASP A 1 101 ? 20.153 1.796 -40.319 1.00 49.22 101 ASP A N 1
ATOM 782 C CA . ASP A 1 101 ? 21.560 1.955 -39.953 1.00 49.22 101 ASP A CA 1
ATOM 783 C C . ASP A 1 101 ? 21.969 0.779 -39.067 1.00 49.22 101 ASP A C 1
ATOM 785 O O . ASP A 1 101 ? 21.258 0.458 -38.116 1.00 49.22 101 ASP A O 1
ATOM 789 N N . GLY A 1 102 ? 23.121 0.160 -39.341 1.00 50.84 102 GLY A N 1
ATOM 790 C CA . GLY A 1 102 ? 23.710 -0.959 -38.581 1.00 50.84 102 GLY A CA 1
ATOM 791 C C . GLY A 1 102 ? 24.121 -0.627 -37.133 1.00 50.84 102 GLY A C 1
ATOM 792 O O . GLY A 1 102 ? 25.110 -1.149 -36.632 1.00 50.84 102 GLY A O 1
ATOM 793 N N . MET A 1 103 ? 23.390 0.275 -36.475 1.00 46.75 103 MET A N 1
ATOM 794 C CA . MET A 1 103 ? 23.485 0.676 -35.071 1.00 46.75 103 MET A CA 1
ATOM 795 C C . MET A 1 103 ? 22.621 -0.191 -34.135 1.00 46.75 103 MET A C 1
ATOM 797 O O . MET A 1 103 ? 22.614 0.032 -32.925 1.00 46.75 103 MET A O 1
ATOM 801 N N . LEU A 1 104 ? 21.863 -1.148 -34.677 1.00 52.06 104 LEU A N 1
ATOM 802 C CA . LEU A 1 104 ? 20.900 -1.981 -33.955 1.00 52.06 104 LEU A CA 1
ATOM 803 C C . LEU A 1 104 ? 21.245 -3.458 -34.178 1.00 52.06 104 LEU A C 1
ATOM 805 O O . LEU A 1 104 ? 21.671 -3.840 -35.262 1.00 52.06 104 LEU A O 1
ATOM 809 N N . SER A 1 105 ? 21.109 -4.281 -33.135 1.00 52.50 105 SER A N 1
ATOM 810 C CA . SER A 1 105 ? 21.354 -5.728 -33.226 1.00 52.50 105 SER A CA 1
ATOM 811 C C . SER A 1 105 ? 20.398 -6.380 -34.246 1.00 52.50 105 SER A C 1
ATOM 813 O O . SER A 1 105 ? 19.204 -6.102 -34.261 1.00 52.50 105 SER A O 1
ATOM 815 N N . ASP A 1 106 ? 20.914 -7.250 -35.115 1.00 50.59 106 ASP A N 1
ATOM 816 C CA . ASP A 1 106 ? 20.201 -7.830 -36.273 1.00 50.59 106 ASP A CA 1
ATOM 817 C C . ASP A 1 106 ? 19.094 -8.846 -35.905 1.00 50.59 106 ASP A C 1
ATOM 819 O O . ASP A 1 106 ? 18.531 -9.540 -36.758 1.00 50.59 106 ASP A O 1
ATOM 823 N N . HIS A 1 107 ? 18.772 -8.993 -34.621 1.00 51.34 107 HIS A N 1
ATOM 824 C CA . HIS A 1 107 ? 17.866 -10.034 -34.156 1.00 51.34 107 HIS A CA 1
ATOM 825 C C . HIS A 1 107 ? 16.406 -9.559 -34.135 1.00 51.34 107 HIS A C 1
ATOM 827 O O . HIS A 1 107 ? 15.976 -8.703 -33.358 1.00 51.34 107 HIS A O 1
ATOM 833 N N . ALA A 1 108 ? 15.608 -10.142 -35.034 1.00 48.28 108 ALA A N 1
ATOM 834 C CA . ALA A 1 108 ? 14.161 -9.980 -35.051 1.00 48.28 108 ALA A CA 1
ATOM 835 C C . ALA A 1 108 ? 13.540 -10.447 -33.721 1.00 48.28 108 ALA A C 1
ATOM 837 O O . ALA A 1 108 ? 14.067 -11.321 -33.037 1.00 48.28 108 ALA A O 1
ATOM 838 N N . LEU A 1 109 ? 12.369 -9.895 -33.383 1.00 49.28 109 LEU A N 1
ATOM 839 C CA . LEU A 1 109 ? 11.549 -10.194 -32.193 1.00 49.28 109 LEU A CA 1
ATOM 840 C C . LEU A 1 109 ? 10.941 -11.620 -32.223 1.00 49.28 109 LEU A C 1
ATOM 842 O O . LEU A 1 109 ? 9.810 -11.858 -31.804 1.00 49.28 109 LEU A O 1
ATOM 846 N N . THR A 1 110 ? 11.658 -12.585 -32.792 1.00 44.53 110 THR A N 1
ATOM 847 C CA . THR A 1 110 ? 11.284 -13.992 -32.833 1.00 44.53 110 THR A CA 1
ATOM 848 C C . THR A 1 110 ? 11.565 -14.592 -31.467 1.00 44.53 110 THR A C 1
ATOM 850 O O . THR A 1 110 ? 12.730 -14.708 -31.126 1.00 44.53 110 THR A O 1
ATOM 853 N N . ILE A 1 111 ? 10.508 -14.952 -30.722 1.00 45.97 111 ILE A N 1
ATOM 854 C CA . ILE A 1 111 ? 10.352 -15.941 -29.620 1.00 45.97 111 ILE A CA 1
ATOM 855 C C . ILE A 1 111 ? 11.450 -15.999 -28.518 1.00 45.97 111 ILE A C 1
ATOM 857 O O . ILE A 1 111 ? 11.122 -16.054 -27.336 1.00 45.97 111 ILE A O 1
ATOM 861 N N . GLN A 1 112 ? 12.732 -15.941 -28.862 1.00 48.19 112 GLN A N 1
ATOM 862 C CA . GLN A 1 112 ? 13.927 -15.940 -28.019 1.00 48.19 112 GLN A CA 1
ATOM 863 C C . GLN A 1 112 ? 14.194 -14.609 -27.273 1.00 48.19 112 GLN A C 1
ATOM 865 O O . GLN A 1 112 ? 15.049 -14.572 -26.394 1.00 48.19 112 GLN A O 1
ATOM 870 N N . THR A 1 113 ? 13.439 -13.535 -27.546 1.00 55.72 113 THR A N 1
ATOM 871 C CA . THR A 1 113 ? 13.522 -12.224 -26.854 1.00 55.72 113 THR A CA 1
ATOM 872 C C . THR A 1 113 ? 12.803 -12.159 -25.498 1.00 55.72 113 THR A C 1
ATOM 874 O O . THR A 1 113 ? 12.851 -11.129 -24.828 1.00 55.72 113 THR A O 1
ATOM 877 N N . TRP A 1 114 ? 12.127 -13.235 -25.082 1.00 64.81 114 TRP A N 1
ATOM 878 C CA . TRP A 1 114 ? 11.374 -13.314 -23.819 1.00 64.81 114 TRP A CA 1
ATOM 879 C C . TRP A 1 114 ? 12.162 -13.960 -22.670 1.00 64.81 114 TRP A C 1
ATOM 881 O O . TRP A 1 114 ? 11.580 -14.391 -21.674 1.00 64.81 114 TRP A O 1
ATOM 891 N N . SER A 1 115 ? 13.488 -14.058 -22.789 1.00 71.75 115 SER A N 1
ATOM 892 C CA . SER A 1 115 ? 14.320 -14.591 -21.714 1.00 71.75 115 SER A CA 1
ATOM 893 C C . SER A 1 115 ? 14.252 -13.703 -20.468 1.00 71.75 115 SER A C 1
ATOM 895 O O . SER A 1 115 ? 14.179 -12.475 -20.537 1.00 71.75 115 SER A O 1
ATOM 897 N N . PHE A 1 116 ? 14.275 -14.339 -19.296 1.00 70.50 116 PHE A N 1
ATOM 898 C CA . PHE A 1 116 ? 14.222 -13.621 -18.023 1.00 70.50 116 PHE A CA 1
ATOM 899 C C . PHE A 1 116 ? 15.494 -12.795 -17.770 1.00 70.50 116 PHE A C 1
ATOM 901 O O . PHE A 1 116 ? 15.425 -11.685 -17.249 1.00 70.50 116 PHE A O 1
ATOM 908 N N . LEU A 1 117 ? 16.646 -13.318 -18.199 1.00 77.94 117 LEU A N 1
ATOM 909 C CA . LEU A 1 117 ? 17.930 -12.617 -18.228 1.00 77.94 117 LEU A CA 1
ATOM 910 C C . LEU A 1 117 ? 18.201 -12.092 -19.639 1.00 77.94 117 LEU A C 1
ATOM 912 O O . LEU A 1 117 ? 17.777 -12.716 -20.615 1.00 77.94 117 LEU A O 1
ATOM 916 N N . HIS A 1 118 ? 18.894 -10.959 -19.762 1.00 66.81 118 HIS A N 1
ATOM 917 C CA . HIS A 1 118 ? 19.374 -10.508 -21.068 1.00 66.81 118 HIS A CA 1
ATOM 918 C C . HIS A 1 118 ? 20.505 -11.419 -21.556 1.00 66.81 118 HIS A C 1
ATOM 920 O O . HIS A 1 118 ? 21.315 -11.912 -20.773 1.00 66.81 118 HIS A O 1
ATOM 926 N N . ASN A 1 119 ? 20.535 -11.655 -22.859 1.00 69.44 119 ASN A N 1
ATOM 927 C CA . ASN A 1 119 ? 21.572 -12.407 -23.561 1.00 69.44 119 ASN A CA 1
ATOM 928 C C . ASN A 1 119 ? 21.999 -11.614 -24.805 1.00 69.44 119 ASN A C 1
ATOM 930 O O . ASN A 1 119 ? 21.325 -10.652 -25.171 1.00 69.44 119 ASN A O 1
ATOM 934 N N . GLU A 1 120 ? 23.062 -12.034 -25.485 1.00 64.31 120 GLU A N 1
ATOM 935 C CA . GLU A 1 120 ? 23.578 -11.394 -26.707 1.00 64.31 120 GLU A CA 1
ATOM 936 C C . GLU A 1 120 ? 22.514 -11.254 -27.813 1.00 64.31 120 GLU A C 1
ATOM 938 O O . GLU A 1 120 ? 22.564 -10.336 -28.624 1.00 64.31 120 GLU A O 1
ATOM 943 N N . SER A 1 121 ? 21.484 -12.104 -27.790 1.00 63.69 121 SER A N 1
ATOM 944 C CA . SER A 1 121 ? 20.342 -12.064 -28.708 1.00 63.69 121 SER A CA 1
ATOM 945 C C . SER A 1 121 ? 19.187 -11.146 -28.269 1.00 63.69 121 SER A C 1
ATOM 947 O O . SER A 1 121 ? 18.091 -11.246 -28.815 1.00 63.69 121 SER A O 1
ATOM 949 N N . SER A 1 122 ? 19.355 -10.330 -27.223 1.00 69.31 122 SER A N 1
ATOM 950 C CA . SER A 1 122 ? 18.284 -9.476 -26.685 1.00 69.31 122 SER A CA 1
ATOM 951 C C . SER A 1 122 ? 18.233 -8.117 -27.378 1.00 69.31 122 SER A C 1
ATOM 953 O O . SER A 1 122 ? 19.242 -7.426 -27.478 1.00 69.31 122 SER A O 1
ATOM 955 N N . ASN A 1 123 ? 17.034 -7.693 -27.780 1.00 75.06 123 ASN A N 1
ATOM 956 C CA . ASN A 1 123 ? 16.837 -6.425 -28.485 1.00 75.06 123 ASN A CA 1
ATOM 957 C C . ASN A 1 123 ? 17.048 -5.241 -27.539 1.00 75.06 123 ASN A C 1
ATOM 959 O O . ASN A 1 123 ? 16.274 -5.052 -26.586 1.00 75.06 123 ASN A O 1
ATOM 963 N N . SER A 1 124 ? 18.065 -4.431 -27.828 1.00 77.56 124 SER A N 1
ATOM 964 C CA . SER A 1 124 ? 18.456 -3.292 -27.007 1.00 77.56 124 SER A CA 1
ATOM 965 C C . SER A 1 124 ? 18.617 -2.016 -27.822 1.00 77.56 124 SER A C 1
ATOM 967 O O . SER A 1 124 ? 19.153 -2.021 -28.922 1.00 77.56 124 SER A O 1
ATOM 969 N N . ILE A 1 125 ? 18.170 -0.890 -27.273 1.00 81.69 125 ILE A N 1
ATOM 970 C CA . ILE A 1 125 ? 18.490 0.425 -27.834 1.00 81.69 125 ILE A CA 1
ATOM 971 C C . ILE A 1 125 ? 19.525 1.081 -26.944 1.00 81.69 125 ILE A C 1
ATOM 973 O O . ILE A 1 125 ? 19.288 1.267 -25.749 1.00 81.69 125 ILE A O 1
ATOM 977 N N . GLY A 1 126 ? 20.658 1.426 -27.547 1.00 80.62 126 GLY A N 1
ATOM 978 C CA . GLY A 1 126 ? 21.713 2.206 -26.925 1.00 80.62 126 GLY A CA 1
ATOM 979 C C . GLY A 1 126 ? 21.596 3.684 -27.284 1.00 80.62 126 GLY A C 1
ATOM 980 O O . GLY A 1 126 ? 21.314 4.024 -28.431 1.00 80.62 126 GLY A O 1
ATOM 981 N N . TYR A 1 127 ? 21.859 4.575 -26.333 1.00 79.31 127 TYR A N 1
ATOM 982 C CA . TYR A 1 127 ? 22.229 5.956 -26.648 1.00 79.31 127 TYR A CA 1
ATOM 983 C C . TYR A 1 127 ? 23.498 6.349 -25.894 1.00 79.31 127 TYR A C 1
ATOM 985 O O . TYR A 1 127 ? 23.746 5.888 -24.778 1.00 79.31 127 TYR A O 1
ATOM 993 N N . HIS A 1 128 ? 24.301 7.217 -26.507 1.00 76.31 128 HIS A N 1
ATOM 994 C CA . HIS A 1 128 ? 25.539 7.712 -25.916 1.00 76.31 128 HIS A CA 1
ATOM 995 C C . HIS A 1 128 ? 25.308 9.050 -25.215 1.00 76.31 128 HIS A C 1
ATOM 997 O O . HIS A 1 128 ? 24.743 9.981 -25.790 1.00 76.31 128 HIS A O 1
ATOM 1003 N N . MET A 1 129 ? 25.784 9.160 -23.978 1.00 72.94 129 MET A N 1
ATOM 1004 C CA . MET A 1 129 ? 25.872 10.414 -23.239 1.00 72.94 129 MET A CA 1
ATOM 1005 C C . MET A 1 129 ? 27.319 10.943 -23.249 1.00 72.94 129 MET A C 1
ATOM 1007 O O . MET A 1 129 ? 28.262 10.156 -23.117 1.00 72.94 129 MET A O 1
ATOM 1011 N N . PRO A 1 130 ? 27.531 12.267 -23.384 1.00 73.00 130 PRO A N 1
ATOM 1012 C CA . PRO A 1 130 ? 28.870 12.857 -23.351 1.00 73.00 130 PRO A CA 1
ATOM 1013 C C . PRO A 1 130 ? 29.538 12.680 -21.974 1.00 73.00 130 PRO A C 1
ATOM 1015 O O . PRO A 1 130 ? 28.875 12.748 -20.947 1.00 73.00 130 PRO A O 1
ATOM 1018 N N . GLY A 1 131 ? 30.863 12.502 -21.923 1.00 60.62 131 GLY A N 1
ATOM 1019 C CA . GLY A 1 131 ? 31.577 12.046 -20.713 1.00 60.62 131 GLY A CA 1
ATOM 1020 C C . GLY A 1 131 ? 31.562 12.957 -19.474 1.00 60.62 131 GLY A C 1
ATOM 1021 O O . GLY A 1 131 ? 31.902 12.506 -18.383 1.00 60.62 131 GLY A O 1
ATOM 1022 N N . PHE A 1 132 ? 31.117 14.212 -19.593 1.00 62.47 132 PHE A N 1
ATOM 1023 C CA . PHE A 1 132 ? 30.880 15.109 -18.447 1.00 62.47 132 PHE A CA 1
ATOM 1024 C C . PHE A 1 132 ? 29.451 15.000 -17.876 1.00 62.47 132 PHE A C 1
ATOM 1026 O O . PHE A 1 132 ? 29.092 15.702 -16.933 1.00 62.47 132 PHE A O 1
ATOM 1033 N N . ALA A 1 133 ? 28.625 14.109 -18.428 1.00 70.81 133 ALA A N 1
ATOM 1034 C CA . ALA A 1 133 ? 27.202 13.988 -18.135 1.00 70.81 133 ALA A CA 1
ATOM 1035 C C . ALA A 1 133 ? 26.870 13.029 -16.981 1.00 70.81 133 ALA A C 1
ATOM 1037 O O . ALA A 1 133 ? 25.720 12.623 -16.866 1.00 70.81 133 ALA A O 1
ATOM 1038 N N . TRP A 1 134 ? 27.808 12.680 -16.093 1.00 75.38 134 TRP A N 1
ATOM 1039 C CA . TRP A 1 134 ? 27.509 11.816 -14.936 1.00 75.38 134 TRP A CA 1
ATOM 1040 C C . TRP A 1 134 ? 26.346 12.347 -14.095 1.00 75.38 134 TRP A C 1
ATOM 1042 O O . TRP A 1 134 ? 25.489 11.580 -13.671 1.00 75.38 134 TRP A O 1
ATOM 1052 N N . ILE A 1 135 ? 26.262 13.670 -13.920 1.00 81.88 135 ILE A N 1
ATOM 1053 C CA . ILE A 1 135 ? 25.122 14.311 -13.251 1.00 81.88 135 ILE A CA 1
ATOM 1054 C C . ILE A 1 135 ? 23.822 14.039 -14.019 1.00 81.88 135 ILE A C 1
ATOM 1056 O O . ILE A 1 135 ? 22.823 13.676 -13.407 1.00 81.88 135 ILE A O 1
ATOM 1060 N N . LEU A 1 136 ? 23.828 14.163 -15.350 1.00 80.81 136 LEU A N 1
ATOM 1061 C CA . LEU A 1 136 ? 22.655 13.874 -16.179 1.00 80.81 136 LEU A CA 1
ATOM 1062 C C . LEU A 1 136 ? 22.280 12.390 -16.134 1.00 80.81 136 LEU A C 1
ATOM 1064 O O . LEU A 1 136 ? 21.094 12.084 -16.109 1.00 80.81 136 LEU A O 1
ATOM 1068 N N . LEU A 1 137 ? 23.256 11.484 -16.061 1.00 82.12 137 LEU A N 1
ATOM 1069 C CA . LEU A 1 137 ? 23.024 10.054 -15.874 1.00 82.12 137 LEU A CA 1
ATOM 1070 C C . LEU A 1 137 ? 22.362 9.777 -14.521 1.00 82.12 137 LEU A C 1
ATOM 1072 O O . LEU A 1 137 ? 21.346 9.094 -14.477 1.00 82.12 137 LEU A O 1
ATOM 1076 N N . TYR A 1 138 ? 22.878 10.342 -13.425 1.00 85.19 138 TYR A N 1
ATOM 1077 C CA . TYR A 1 138 ? 22.260 10.197 -12.103 1.00 85.19 138 TYR A CA 1
ATOM 1078 C C . TYR A 1 138 ? 20.849 10.780 -12.063 1.00 85.19 138 TYR A C 1
ATOM 1080 O O . TYR A 1 138 ? 19.950 10.154 -11.509 1.00 85.19 138 TYR A O 1
ATOM 1088 N N . VAL A 1 139 ? 20.634 11.950 -12.668 1.00 86.88 139 VAL A N 1
ATOM 1089 C CA . VAL A 1 139 ? 19.305 12.568 -12.771 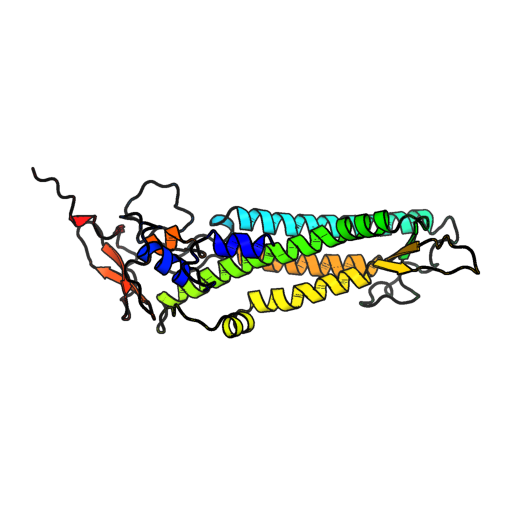1.00 86.88 139 VAL A CA 1
ATOM 1090 C C . VAL A 1 139 ? 18.367 11.699 -13.607 1.00 86.88 139 VAL A C 1
ATOM 1092 O O . VAL A 1 139 ? 17.226 11.490 -13.208 1.00 86.88 139 VAL A O 1
ATOM 1095 N N . AS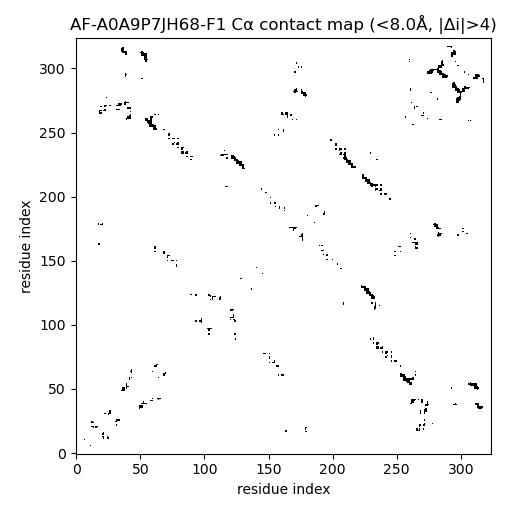N A 1 140 ? 18.838 11.148 -14.726 1.00 83.25 140 ASN A N 1
ATOM 1096 C CA . ASN A 1 140 ? 18.065 10.245 -15.574 1.00 83.25 140 ASN A CA 1
ATOM 1097 C C . ASN A 1 140 ? 17.694 8.957 -14.820 1.00 83.25 140 ASN A C 1
ATOM 1099 O O . ASN A 1 140 ? 16.517 8.614 -14.742 1.00 83.25 140 ASN A O 1
ATOM 1103 N N . MET A 1 141 ? 18.658 8.314 -14.158 1.00 86.75 141 MET A N 1
ATOM 1104 C CA . MET A 1 141 ? 18.412 7.126 -13.339 1.00 86.75 141 MET A CA 1
ATOM 1105 C C . MET A 1 141 ? 17.472 7.421 -12.172 1.00 86.75 141 MET A C 1
ATOM 1107 O O . MET A 1 141 ? 16.557 6.645 -11.918 1.00 86.75 141 MET A O 1
ATOM 1111 N N . ALA A 1 142 ? 17.624 8.560 -11.495 1.00 89.31 142 ALA A N 1
ATOM 1112 C CA . ALA A 1 142 ? 16.713 8.974 -10.432 1.00 89.31 142 ALA A CA 1
ATOM 1113 C C . ALA A 1 142 ? 15.296 9.242 -10.960 1.00 89.31 142 ALA A C 1
ATOM 1115 O O . ALA A 1 142 ? 14.325 8.890 -10.294 1.00 89.31 142 ALA A O 1
ATOM 1116 N N . ALA A 1 143 ? 15.159 9.818 -12.155 1.00 87.94 143 ALA A N 1
ATOM 1117 C CA . ALA A 1 143 ? 13.863 10.066 -12.778 1.00 87.94 143 ALA A CA 1
ATOM 1118 C C . ALA A 1 143 ? 13.147 8.766 -13.178 1.00 87.94 143 ALA A C 1
ATOM 1120 O O . ALA A 1 143 ? 11.928 8.684 -13.045 1.00 87.94 143 ALA A O 1
ATOM 1121 N N . ILE A 1 144 ? 13.887 7.745 -13.624 1.00 86.44 144 ILE A N 1
ATOM 1122 C CA . ILE A 1 144 ? 13.311 6.461 -14.048 1.00 86.44 144 ILE A CA 1
ATOM 1123 C C . ILE A 1 144 ? 13.091 5.522 -12.845 1.00 86.44 144 ILE A C 1
ATOM 1125 O O . ILE A 1 144 ? 12.013 4.950 -12.690 1.00 86.44 144 ILE A O 1
ATOM 1129 N N . GLN A 1 145 ? 14.080 5.380 -11.958 1.00 91.62 145 GLN A N 1
ATOM 1130 C CA . GLN A 1 145 ? 14.012 4.503 -10.780 1.00 91.62 145 GLN A CA 1
ATOM 1131 C C . GLN A 1 145 ? 13.174 5.108 -9.646 1.00 91.62 145 GLN A C 1
ATOM 1133 O O . GLN A 1 145 ? 12.565 4.381 -8.862 1.00 91.62 145 GLN A O 1
ATOM 1138 N N . GLY A 1 146 ? 13.131 6.437 -9.534 1.00 94.31 146 GLY A N 1
ATOM 1139 C CA . GLY A 1 146 ? 12.441 7.156 -8.462 1.00 94.31 146 GLY A CA 1
ATOM 1140 C C . GLY A 1 146 ? 10.967 6.772 -8.314 1.00 94.31 146 GLY A C 1
ATOM 1141 O O . GLY A 1 146 ? 10.568 6.412 -7.205 1.00 94.31 146 GLY A O 1
ATOM 1142 N N . PRO A 1 147 ? 10.158 6.776 -9.391 1.00 95.00 147 PRO A N 1
ATOM 1143 C CA . PRO A 1 147 ? 8.762 6.351 -9.332 1.00 95.00 147 PRO A CA 1
ATOM 1144 C C . PRO A 1 147 ? 8.578 4.911 -8.838 1.00 95.00 147 PRO A C 1
ATOM 1146 O O . PRO A 1 147 ? 7.680 4.654 -8.034 1.00 95.00 147 PRO A O 1
ATOM 1149 N N . LEU A 1 148 ? 9.453 3.986 -9.254 1.00 95.25 148 LEU A N 1
ATOM 1150 C CA . LEU A 1 148 ? 9.452 2.601 -8.775 1.00 95.25 148 LEU A CA 1
ATOM 1151 C C . LEU A 1 148 ? 9.708 2.548 -7.264 1.00 95.25 148 LEU A C 1
ATOM 1153 O O . LEU A 1 148 ? 8.902 1.990 -6.518 1.00 95.25 148 LEU A O 1
ATOM 1157 N N . THR A 1 149 ? 10.793 3.178 -6.807 1.00 95.94 149 THR A N 1
ATOM 1158 C CA . THR A 1 149 ? 11.161 3.258 -5.385 1.00 95.94 149 THR A CA 1
ATOM 1159 C C . THR A 1 149 ? 10.018 3.853 -4.563 1.00 95.94 149 THR A C 1
ATOM 1161 O O . THR A 1 149 ? 9.585 3.268 -3.569 1.00 95.94 149 THR A O 1
ATOM 1164 N N . LEU A 1 150 ? 9.471 4.988 -5.005 1.00 95.44 150 LEU A N 1
ATOM 1165 C CA . LEU A 1 150 ? 8.371 5.669 -4.331 1.00 95.44 150 LEU A CA 1
ATOM 1166 C C . LEU A 1 150 ? 7.131 4.773 -4.236 1.00 95.44 150 LEU A C 1
ATOM 1168 O O . LEU A 1 150 ? 6.558 4.657 -3.158 1.00 95.44 150 LEU A O 1
ATOM 1172 N N . GLY A 1 151 ? 6.746 4.090 -5.316 1.00 95.31 151 GLY A N 1
ATOM 1173 C CA . GLY A 1 151 ? 5.575 3.206 -5.331 1.00 95.31 151 GLY A CA 1
ATOM 1174 C C . GLY A 1 151 ? 5.716 2.038 -4.360 1.00 95.31 151 GLY A C 1
ATOM 1175 O O . GLY A 1 151 ? 4.784 1.721 -3.615 1.00 95.31 151 GLY A O 1
ATOM 1176 N N . LEU A 1 152 ? 6.908 1.448 -4.298 1.00 95.00 152 LEU A N 1
ATOM 1177 C CA . LEU A 1 152 ? 7.224 0.361 -3.375 1.00 95.00 152 LEU A CA 1
ATOM 1178 C C . LEU A 1 152 ? 7.225 0.809 -1.911 1.00 95.00 152 LEU A C 1
ATOM 1180 O O . LEU A 1 152 ? 6.716 0.088 -1.050 1.00 95.00 152 LEU A O 1
ATOM 1184 N N . HIS A 1 153 ? 7.751 1.998 -1.613 1.00 94.81 153 HIS A N 1
ATOM 1185 C CA . HIS A 1 153 ? 7.688 2.571 -0.266 1.00 94.81 153 HIS A CA 1
ATOM 1186 C C . HIS A 1 153 ? 6.268 2.972 0.121 1.00 94.81 153 HIS A C 1
ATOM 1188 O O . HIS A 1 153 ? 5.819 2.665 1.220 1.00 94.81 153 HIS A O 1
ATOM 1194 N N . CYS A 1 154 ? 5.512 3.591 -0.781 1.00 95.12 154 CYS A N 1
ATOM 1195 C CA . CYS A 1 154 ? 4.121 3.943 -0.524 1.00 95.12 154 CYS A CA 1
ATOM 1196 C C . CYS A 1 154 ? 3.236 2.706 -0.311 1.00 95.12 154 CYS A C 1
ATOM 1198 O O . CYS A 1 154 ? 2.290 2.763 0.470 1.00 95.12 154 CYS A O 1
ATOM 1200 N N . SER A 1 155 ? 3.549 1.569 -0.936 1.00 96.00 155 SER A N 1
ATOM 1201 C CA . SER A 1 155 ? 2.825 0.307 -0.714 1.00 96.00 155 SER A CA 1
ATOM 1202 C C . SER A 1 155 ? 2.982 -0.229 0.716 1.00 96.00 155 SER A C 1
ATOM 1204 O O . SER A 1 155 ? 2.112 -0.947 1.211 1.00 96.00 155 SER A O 1
ATOM 1206 N N . GLU A 1 156 ? 4.042 0.174 1.423 1.00 93.81 156 GLU A N 1
ATOM 1207 C CA . GLU A 1 156 ? 4.235 -0.118 2.847 1.00 93.81 156 GLU A CA 1
ATOM 1208 C C . GLU A 1 156 ? 3.139 0.504 3.713 1.00 93.81 156 GLU A C 1
ATOM 1210 O O . GLU A 1 156 ? 2.671 -0.132 4.654 1.00 93.81 156 GLU A O 1
ATOM 1215 N N . LEU A 1 157 ? 2.646 1.691 3.341 1.00 92.38 157 LEU A N 1
ATOM 1216 C CA . LEU A 1 157 ? 1.505 2.315 4.010 1.00 92.38 157 LEU A CA 1
ATOM 1217 C C . LEU A 1 157 ? 0.263 1.419 3.932 1.00 92.38 157 LEU A C 1
ATOM 1219 O O . LEU A 1 157 ? -0.409 1.215 4.939 1.00 92.38 157 LEU A O 1
ATOM 1223 N N . ILE A 1 158 ? -0.021 0.852 2.753 1.00 94.75 158 ILE A N 1
ATOM 1224 C CA . ILE A 1 158 ? -1.164 -0.052 2.567 1.00 94.75 158 ILE A CA 1
ATOM 1225 C C . ILE A 1 158 ? -0.983 -1.300 3.432 1.00 94.75 158 ILE A C 1
ATOM 1227 O O . ILE A 1 158 ? -1.909 -1.710 4.128 1.00 94.75 158 ILE A O 1
ATOM 1231 N N . ALA A 1 159 ? 0.210 -1.898 3.421 1.00 94.06 159 ALA A N 1
ATOM 1232 C CA . ALA A 1 159 ? 0.478 -3.085 4.225 1.00 94.06 159 ALA A CA 1
ATOM 1233 C C . ALA A 1 159 ? 0.348 -2.822 5.728 1.00 94.06 159 ALA A C 1
ATOM 1235 O O . ALA A 1 159 ? -0.240 -3.652 6.418 1.00 94.06 159 ALA A O 1
ATOM 1236 N N . ASN A 1 160 ? 0.838 -1.681 6.217 1.00 91.81 160 ASN A N 1
ATOM 1237 C CA . ASN A 1 160 ? 0.732 -1.292 7.622 1.00 91.81 160 ASN A CA 1
ATOM 1238 C C . ASN A 1 160 ? -0.730 -1.112 8.030 1.00 91.81 160 ASN A C 1
ATOM 1240 O O . ASN A 1 160 ? -1.176 -1.760 8.968 1.00 91.81 160 ASN A O 1
ATOM 1244 N N . VAL A 1 161 ? -1.510 -0.353 7.259 1.00 93.19 161 VAL A N 1
ATOM 1245 C CA . VAL A 1 161 ? -2.935 -0.133 7.548 1.00 93.19 161 VAL A CA 1
ATOM 1246 C C . VAL 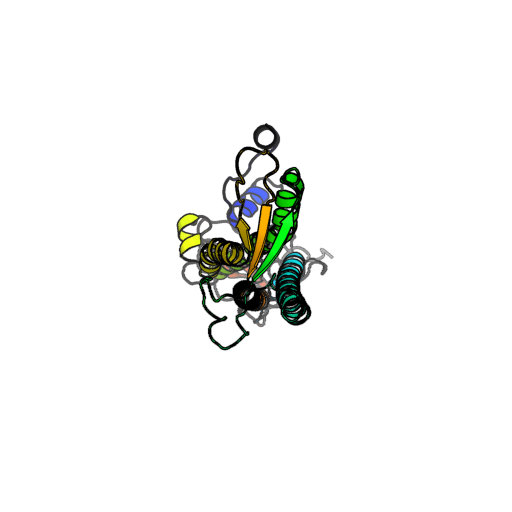A 1 161 ? -3.727 -1.448 7.577 1.00 93.19 161 VAL A C 1
ATOM 1248 O O . VAL A 1 161 ? -4.538 -1.680 8.474 1.00 93.19 161 VAL A O 1
ATOM 1251 N N . ILE A 1 162 ? -3.484 -2.349 6.622 1.00 94.00 162 ILE A N 1
ATOM 1252 C CA . ILE A 1 162 ? -4.176 -3.647 6.568 1.00 94.00 162 ILE A CA 1
ATOM 1253 C C . ILE A 1 162 ? -3.730 -4.568 7.707 1.00 94.00 162 ILE A C 1
ATOM 1255 O O . ILE A 1 162 ? -4.545 -5.310 8.258 1.00 94.00 162 ILE A O 1
ATOM 1259 N N . ARG A 1 163 ? -2.442 -4.545 8.057 1.00 91.81 163 ARG A N 1
ATOM 1260 C CA . ARG A 1 163 ? -1.892 -5.301 9.185 1.00 91.81 163 ARG A CA 1
ATOM 1261 C C . ARG A 1 163 ? -2.513 -4.832 10.496 1.00 91.81 163 ARG A C 1
ATOM 1263 O O . ARG A 1 163 ? -2.956 -5.671 11.273 1.00 91.81 163 ARG A O 1
ATOM 1270 N N . ASP A 1 164 ? -2.581 -3.525 10.705 1.00 91.88 164 ASP A N 1
ATOM 1271 C CA . ASP A 1 164 ? -3.118 -2.914 11.918 1.00 91.88 164 ASP A CA 1
ATOM 1272 C C . ASP A 1 164 ? -4.616 -3.219 12.063 1.00 91.88 164 ASP A C 1
ATOM 1274 O O . ASP A 1 164 ? -5.069 -3.614 13.136 1.00 91.88 164 ASP A O 1
ATOM 1278 N N . GLU A 1 165 ? -5.379 -3.172 10.965 1.00 94.38 165 GLU A N 1
ATOM 1279 C CA . GLU A 1 165 ? -6.770 -3.640 10.956 1.00 94.38 165 GLU A CA 1
ATOM 1280 C C . GLU A 1 165 ? -6.870 -5.135 11.268 1.00 94.38 165 GLU A C 1
ATOM 1282 O O . GLU A 1 165 ? -7.729 -5.557 12.035 1.00 94.38 165 GLU A O 1
ATOM 1287 N N . ARG A 1 166 ? -5.991 -5.974 10.717 1.00 91.94 166 ARG A N 1
ATOM 1288 C CA . ARG A 1 166 ? -6.014 -7.409 11.022 1.00 91.94 166 ARG A CA 1
ATOM 1289 C C . ARG A 1 166 ? -5.703 -7.684 12.493 1.00 91.94 166 ARG A C 1
ATOM 1291 O O . ARG A 1 166 ? -6.296 -8.598 13.058 1.00 91.94 166 ARG A O 1
ATOM 1298 N N . GLN A 1 167 ? -4.807 -6.910 13.103 1.00 91.50 167 GLN A N 1
ATOM 1299 C CA . GLN A 1 167 ? -4.563 -6.970 14.543 1.00 91.50 167 GLN A CA 1
ATOM 1300 C C . GLN A 1 167 ? -5.795 -6.522 15.325 1.00 91.50 167 GLN A C 1
ATOM 1302 O O . GLN A 1 167 ? -6.202 -7.228 16.242 1.00 91.50 167 GLN A O 1
ATOM 1307 N N . TRP A 1 168 ? -6.440 -5.423 14.924 1.00 94.31 168 TRP A N 1
ATOM 1308 C CA . TRP A 1 168 ? -7.691 -4.970 15.533 1.00 94.31 168 TRP A CA 1
ATOM 1309 C C . TRP A 1 168 ? -8.753 -6.075 15.547 1.00 94.31 168 TRP A C 1
ATOM 1311 O O . TRP A 1 168 ? -9.357 -6.357 16.581 1.00 94.31 168 TRP A O 1
ATOM 1321 N N . ARG A 1 169 ? -8.895 -6.796 14.432 1.00 93.19 169 ARG A N 1
ATOM 1322 C CA . ARG A 1 169 ? -9.828 -7.925 14.295 1.00 93.19 169 ARG A CA 1
ATOM 1323 C C . ARG A 1 169 ? -9.533 -9.109 15.210 1.00 93.19 169 ARG A C 1
ATOM 1325 O O . ARG A 1 169 ? -10.417 -9.929 15.423 1.00 93.19 169 ARG A O 1
ATOM 1332 N N . CYS A 1 170 ? -8.335 -9.220 15.779 1.00 92.62 170 CYS A N 1
ATOM 1333 C CA . CYS A 1 170 ? -8.058 -10.255 16.774 1.00 92.62 170 CYS A CA 1
ATOM 1334 C C . CYS A 1 170 ? -8.827 -10.030 18.084 1.00 92.62 170 CYS A C 1
ATOM 1336 O O . CYS A 1 170 ? -9.004 -10.993 18.825 1.00 92.62 170 CYS A O 1
ATOM 1338 N N . ALA A 1 171 ? -9.317 -8.813 18.356 1.00 93.38 171 ALA A N 1
ATOM 1339 C CA . ALA A 1 171 ? -10.061 -8.515 19.580 1.00 93.38 171 ALA A CA 1
ATOM 1340 C C . ALA A 1 171 ? -11.406 -9.262 19.660 1.00 93.38 171 ALA A C 1
ATOM 1342 O O . ALA A 1 171 ? -11.849 -9.592 20.749 1.00 93.38 171 ALA A O 1
ATOM 1343 N N . THR A 1 172 ? -12.033 -9.600 18.530 1.00 91.88 172 THR A N 1
ATOM 1344 C CA . THR A 1 172 ? -13.230 -10.469 18.500 1.00 91.88 172 THR A CA 1
ATOM 1345 C C . THR A 1 172 ? -12.892 -11.963 18.509 1.00 91.88 172 THR A C 1
ATOM 1347 O O . THR A 1 172 ? -13.772 -12.817 18.570 1.00 91.88 172 THR A O 1
ATOM 1350 N N . GLY A 1 173 ? -11.609 -12.317 18.417 1.00 89.62 173 GLY A N 1
ATOM 1351 C CA . GLY A 1 173 ? -11.160 -13.702 18.424 1.00 89.62 173 GLY A CA 1
ATOM 1352 C C . GLY A 1 173 ? -11.040 -14.277 19.835 1.00 89.62 173 GLY A C 1
ATOM 1353 O O . GLY A 1 173 ? -10.832 -13.561 20.809 1.00 89.62 173 GLY A O 1
ATOM 1354 N N . ARG A 1 174 ? -11.037 -15.614 19.936 1.00 87.69 174 ARG A N 1
ATOM 1355 C CA . ARG A 1 174 ? -10.875 -16.341 21.214 1.00 87.69 174 ARG A CA 1
ATOM 1356 C C . ARG A 1 174 ? -9.634 -15.918 22.013 1.00 87.69 174 ARG A C 1
ATOM 1358 O O . ARG A 1 174 ? -9.667 -15.896 23.235 1.00 87.69 174 ARG A O 1
ATOM 1365 N N . ASN A 1 175 ? -8.550 -15.574 21.318 1.00 87.81 175 ASN A N 1
ATOM 1366 C CA . ASN A 1 175 ? -7.266 -15.230 21.933 1.00 87.81 175 ASN A CA 1
ATOM 1367 C C . ASN A 1 175 ? -7.128 -13.743 22.308 1.00 87.81 175 ASN A C 1
ATOM 1369 O O . ASN A 1 175 ? -6.110 -13.385 22.904 1.00 87.81 175 ASN A O 1
ATOM 1373 N N . GLY A 1 176 ? -8.097 -12.904 21.923 1.00 90.31 176 GLY A N 1
ATOM 1374 C CA . GLY A 1 176 ? -8.043 -11.455 22.085 1.00 90.31 176 GLY A CA 1
ATOM 1375 C C . GLY A 1 176 ? -6.951 -10.778 21.248 1.00 90.31 176 GLY A C 1
ATOM 1376 O O . GLY A 1 176 ? -6.127 -11.409 20.571 1.00 90.31 176 GLY A O 1
ATOM 1377 N N . LEU A 1 177 ? -6.940 -9.452 21.302 1.00 90.38 177 LEU A N 1
ATOM 1378 C CA . LEU A 1 177 ? -5.901 -8.598 20.743 1.00 90.38 177 LEU A CA 1
ATOM 1379 C C . LEU A 1 177 ? -4.806 -8.377 21.786 1.00 90.38 177 LEU A C 1
ATOM 1381 O O . LEU A 1 177 ? -5.072 -7.858 22.862 1.00 90.38 177 LEU A O 1
ATOM 1385 N N . ARG A 1 178 ? -3.559 -8.710 21.444 1.00 88.12 178 ARG A N 1
ATOM 1386 C CA . ARG A 1 178 ? -2.389 -8.432 22.289 1.00 88.12 178 ARG A CA 1
ATOM 1387 C C . ARG A 1 178 ? -1.716 -7.139 21.845 1.00 88.12 178 ARG A C 1
ATOM 1389 O O . ARG A 1 178 ? -1.299 -7.045 20.690 1.00 88.12 178 ARG A O 1
ATOM 1396 N N . THR A 1 179 ? -1.570 -6.182 22.754 1.00 78.25 179 THR A N 1
ATOM 1397 C CA . THR A 1 179 ? -0.960 -4.867 22.474 1.00 78.25 179 THR A CA 1
ATOM 1398 C C . THR A 1 179 ? 0.536 -4.983 22.178 1.00 78.25 179 THR A C 1
ATOM 1400 O O . THR A 1 179 ? 1.019 -4.455 21.175 1.00 78.25 179 THR A O 1
ATOM 1403 N N . ALA A 1 180 ? 1.246 -5.805 22.956 1.00 67.88 180 ALA A N 1
ATOM 1404 C CA . ALA A 1 180 ? 2.667 -6.080 22.777 1.00 67.88 180 ALA A CA 1
ATOM 1405 C C . ALA A 1 180 ? 2.909 -7.324 21.901 1.00 67.88 180 ALA A C 1
ATOM 1407 O O . ALA A 1 180 ? 2.829 -8.467 22.360 1.00 67.88 180 ALA A O 1
ATOM 1408 N N . THR A 1 181 ? 3.260 -7.112 20.630 1.00 66.44 181 THR A N 1
ATOM 1409 C CA . THR A 1 181 ? 3.742 -8.182 19.739 1.00 66.44 181 THR A CA 1
ATOM 1410 C C . THR A 1 181 ? 5.163 -7.881 19.278 1.00 66.44 181 THR A C 1
ATOM 1412 O O . THR A 1 181 ? 5.479 -6.750 18.921 1.00 66.44 181 THR A O 1
ATOM 1415 N N . ASN A 1 182 ? 6.033 -8.898 19.251 1.00 76.25 182 ASN A N 1
ATOM 1416 C CA . ASN A 1 182 ? 7.388 -8.741 18.727 1.00 76.25 182 ASN A CA 1
ATOM 1417 C C . ASN A 1 182 ? 7.329 -8.287 17.246 1.00 76.25 182 ASN A C 1
ATOM 1419 O O . ASN A 1 182 ? 6.765 -9.016 16.417 1.00 76.25 182 ASN A O 1
ATOM 1423 N N . PRO A 1 183 ? 7.909 -7.122 16.895 1.00 71.44 183 PRO A N 1
ATOM 1424 C CA . PRO A 1 183 ? 7.765 -6.526 15.567 1.00 71.44 183 PRO A CA 1
ATOM 1425 C C . PRO A 1 183 ? 8.364 -7.403 14.464 1.00 71.44 183 PRO A C 1
ATOM 1427 O O . PRO A 1 183 ? 7.787 -7.509 13.383 1.00 71.44 183 PRO A O 1
ATOM 1430 N N . LEU A 1 184 ? 9.465 -8.108 14.745 1.00 74.31 184 LEU A N 1
ATOM 1431 C CA . LEU A 1 184 ? 10.095 -9.006 13.775 1.00 74.31 184 LEU A CA 1
ATOM 1432 C C . LEU A 1 184 ? 9.210 -10.217 13.490 1.00 74.31 184 LEU A C 1
ATOM 1434 O O . LEU A 1 184 ? 8.980 -10.564 12.333 1.00 74.31 184 LEU A O 1
ATOM 1438 N N . LYS A 1 185 ? 8.639 -10.820 14.541 1.00 76.94 185 LYS A N 1
ATOM 1439 C CA . LYS A 1 185 ? 7.707 -11.944 14.388 1.00 76.94 185 LYS A CA 1
ATOM 1440 C C . LYS A 1 185 ? 6.520 -11.546 13.515 1.00 76.94 185 LYS A C 1
ATOM 1442 O O . LYS A 1 185 ? 6.088 -12.331 12.675 1.00 76.94 185 LYS A O 1
ATOM 1447 N N . MET A 1 186 ? 6.015 -10.330 13.694 1.00 71.62 186 MET A N 1
ATOM 1448 C CA . MET A 1 186 ? 4.872 -9.816 12.948 1.00 71.62 186 MET A CA 1
ATOM 1449 C C . MET A 1 186 ? 5.172 -9.624 11.453 1.00 71.62 186 MET A C 1
ATOM 1451 O O . MET A 1 186 ? 4.329 -9.958 10.623 1.00 71.62 186 MET A O 1
ATOM 1455 N N . ILE A 1 187 ? 6.374 -9.159 11.096 1.00 72.56 187 ILE A N 1
ATOM 1456 C CA . ILE A 1 187 ? 6.788 -8.992 9.691 1.00 72.56 187 ILE A CA 1
ATOM 1457 C C . ILE A 1 187 ? 6.801 -10.340 8.958 1.00 72.56 187 ILE A C 1
ATOM 1459 O O . ILE A 1 187 ? 6.248 -10.443 7.865 1.00 72.56 187 ILE A O 1
ATOM 1463 N N . PHE A 1 188 ? 7.367 -11.385 9.571 1.00 78.31 188 PHE A N 1
ATOM 1464 C CA . PHE A 1 188 ? 7.480 -12.707 8.938 1.00 78.31 188 PHE A CA 1
ATOM 1465 C C . PHE A 1 188 ? 6.199 -13.549 8.990 1.00 78.31 188 PHE A C 1
ATOM 1467 O O . PHE A 1 188 ? 6.061 -14.501 8.229 1.00 78.31 188 PHE A O 1
ATOM 1474 N N . THR A 1 189 ? 5.244 -13.212 9.859 1.00 79.50 189 THR A N 1
ATOM 1475 C CA . THR A 1 189 ? 3.953 -13.921 9.937 1.00 79.50 189 THR A CA 1
ATOM 1476 C C . THR A 1 189 ? 2.863 -13.279 9.085 1.00 79.50 189 THR A C 1
ATOM 1478 O O . THR A 1 189 ? 1.880 -13.944 8.749 1.00 79.50 189 THR A O 1
ATOM 1481 N N . HIS A 1 190 ? 3.005 -12.002 8.711 1.00 86.50 190 HIS A N 1
ATOM 1482 C CA . HIS A 1 190 ? 1.996 -11.315 7.916 1.00 86.50 190 HIS A CA 1
ATOM 1483 C C . HIS A 1 190 ? 2.271 -11.449 6.404 1.00 86.50 190 HIS A C 1
ATOM 1485 O O . HIS A 1 190 ? 3.252 -10.894 5.907 1.00 86.50 190 HIS A O 1
ATOM 1491 N N . PRO A 1 191 ? 1.387 -12.108 5.624 1.00 89.44 191 PRO A N 1
ATOM 1492 C CA . PRO A 1 191 ? 1.663 -12.445 4.224 1.00 89.44 191 PRO A CA 1
ATOM 1493 C C . PRO A 1 191 ? 1.882 -11.211 3.339 1.00 89.44 191 PRO A C 1
ATOM 1495 O O . PRO A 1 191 ? 2.715 -11.238 2.445 1.00 89.44 191 PRO A O 1
ATOM 1498 N N . ILE A 1 192 ? 1.193 -10.099 3.613 1.00 92.44 192 ILE A N 1
ATOM 1499 C CA . ILE A 1 192 ? 1.341 -8.854 2.839 1.00 92.44 192 ILE A CA 1
ATOM 1500 C C . ILE A 1 192 ? 2.718 -8.217 3.070 1.00 92.44 192 ILE A C 1
ATOM 1502 O O . ILE A 1 192 ? 3.331 -7.707 2.135 1.00 92.44 192 ILE A O 1
ATOM 1506 N N . CYS A 1 193 ? 3.225 -8.277 4.306 1.00 90.75 193 CYS A N 1
ATOM 1507 C CA . CYS A 1 193 ? 4.549 -7.759 4.642 1.00 90.75 193 CYS A CA 1
ATOM 1508 C C . CYS A 1 193 ? 5.640 -8.610 3.984 1.00 90.75 193 CYS A C 1
ATOM 1510 O O . CYS A 1 193 ? 6.595 -8.057 3.447 1.00 90.75 193 CYS A O 1
ATOM 1512 N N . LEU A 1 194 ? 5.458 -9.934 3.952 1.00 91.62 194 LEU A N 1
ATOM 1513 C CA . LEU A 1 194 ? 6.356 -10.851 3.250 1.00 91.62 194 LEU A CA 1
ATOM 1514 C C . LEU A 1 194 ? 6.371 -10.585 1.739 1.00 91.62 194 LEU A C 1
ATOM 1516 O O . LEU A 1 194 ? 7.445 -10.495 1.150 1.00 91.62 194 LEU A O 1
ATOM 1520 N N . VAL A 1 195 ? 5.200 -10.385 1.121 1.00 93.81 195 VAL A N 1
ATOM 1521 C CA . VAL A 1 195 ? 5.108 -10.015 -0.301 1.00 93.81 195 VAL A CA 1
ATOM 1522 C C . VAL A 1 195 ? 5.875 -8.720 -0.578 1.00 93.81 195 VAL A C 1
ATOM 1524 O O . VAL A 1 195 ? 6.664 -8.692 -1.515 1.00 93.81 195 VAL A O 1
ATOM 1527 N N . LEU A 1 196 ? 5.724 -7.673 0.244 1.00 93.62 196 LEU A N 1
ATOM 1528 C CA . LEU A 1 196 ? 6.515 -6.440 0.091 1.00 93.62 196 LEU A CA 1
ATOM 1529 C C . LEU A 1 196 ? 8.011 -6.657 0.270 1.00 93.62 196 LEU A C 1
ATOM 1531 O O . LEU A 1 196 ? 8.803 -6.094 -0.486 1.00 93.62 196 LEU A O 1
ATOM 1535 N N . PHE A 1 197 ? 8.390 -7.437 1.280 1.00 92.31 197 PHE A N 1
ATOM 1536 C CA . PHE A 1 197 ? 9.782 -7.715 1.602 1.00 92.31 197 PHE A CA 1
ATOM 1537 C C . PHE A 1 197 ? 10.508 -8.373 0.426 1.00 92.31 197 PHE A C 1
ATOM 1539 O O . PHE A 1 197 ? 11.637 -7.999 0.129 1.00 92.31 197 PHE A O 1
ATOM 1546 N N . VAL A 1 198 ? 9.842 -9.292 -0.279 1.00 94.25 198 VAL A N 1
ATOM 1547 C CA . VAL A 1 198 ? 10.387 -9.951 -1.475 1.00 94.25 198 VAL A CA 1
ATOM 1548 C C . VAL A 1 198 ? 10.266 -9.063 -2.716 1.00 94.25 198 VAL A C 1
ATOM 1550 O O . VAL A 1 198 ? 11.216 -8.951 -3.488 1.00 94.25 198 VAL A O 1
ATOM 1553 N N . ALA A 1 199 ? 9.124 -8.400 -2.913 1.00 95.56 199 ALA A N 1
ATOM 1554 C CA . ALA A 1 199 ? 8.860 -7.609 -4.114 1.00 95.56 199 ALA A CA 1
ATOM 1555 C C . ALA A 1 199 ? 9.808 -6.414 -4.261 1.00 95.56 199 ALA A C 1
ATOM 1557 O O . ALA A 1 199 ? 10.210 -6.106 -5.378 1.00 95.56 199 ALA A O 1
ATOM 1558 N N . LYS A 1 200 ? 10.200 -5.759 -3.159 1.00 95.25 200 LYS A N 1
ATOM 1559 C CA . LYS A 1 200 ? 11.121 -4.610 -3.184 1.00 95.25 200 LYS A CA 1
ATOM 1560 C C . LYS A 1 200 ? 12.458 -4.926 -3.880 1.00 95.25 200 LYS A C 1
ATOM 1562 O O . LYS A 1 200 ? 12.729 -4.320 -4.918 1.00 95.25 200 LYS A O 1
ATOM 1567 N N . PRO A 1 201 ? 13.295 -5.852 -3.372 1.00 96.31 201 PRO A N 1
ATOM 1568 C CA . PRO A 1 201 ? 14.558 -6.191 -4.021 1.00 96.31 201 PRO A CA 1
ATOM 1569 C C . PRO A 1 201 ? 14.340 -6.829 -5.395 1.00 96.31 201 PRO A C 1
ATOM 1571 O O . PRO A 1 201 ? 15.085 -6.529 -6.321 1.00 96.31 201 PRO A O 1
ATOM 1574 N N . PHE A 1 202 ? 13.300 -7.654 -5.553 1.00 96.00 202 PHE A N 1
ATOM 1575 C CA . PHE A 1 202 ? 13.011 -8.326 -6.817 1.00 96.00 202 PHE A CA 1
ATOM 1576 C C . PHE A 1 202 ? 12.699 -7.341 -7.951 1.00 96.00 202 PHE A C 1
ATOM 1578 O O . PHE A 1 202 ? 13.309 -7.417 -9.013 1.00 96.00 202 PHE A O 1
ATOM 1585 N N . LEU A 1 203 ? 11.804 -6.375 -7.727 1.00 96.38 203 LEU A N 1
ATOM 1586 C CA . LEU A 1 203 ? 11.426 -5.388 -8.742 1.00 96.38 203 LEU A CA 1
ATOM 1587 C C . LEU A 1 203 ? 12.565 -4.406 -9.043 1.00 96.38 203 LEU A C 1
ATOM 1589 O O . LEU A 1 203 ? 12.739 -4.019 -10.196 1.00 96.38 203 LEU A O 1
ATOM 1593 N N . HIS A 1 204 ? 13.383 -4.047 -8.047 1.00 95.25 204 HIS A N 1
ATOM 1594 C CA . HIS A 1 204 ? 14.603 -3.270 -8.291 1.00 95.25 204 HIS A CA 1
ATOM 1595 C C . HIS A 1 204 ? 15.639 -4.038 -9.104 1.00 95.25 204 HIS A C 1
ATOM 1597 O O . HIS A 1 204 ? 16.276 -3.464 -9.982 1.00 95.25 204 HIS A O 1
ATOM 1603 N N . TRP A 1 205 ? 15.794 -5.332 -8.844 1.00 94.94 205 TRP A N 1
ATOM 1604 C CA . TRP A 1 205 ? 16.677 -6.177 -9.631 1.00 94.94 205 TRP A CA 1
ATOM 1605 C C . TRP A 1 205 ? 16.187 -6.319 -11.076 1.00 94.94 205 TRP A C 1
ATOM 1607 O O . TRP A 1 205 ? 16.969 -6.113 -11.998 1.00 94.94 205 TRP A O 1
ATOM 1617 N N . MET A 1 206 ? 14.888 -6.556 -11.294 1.00 94.50 206 MET A N 1
ATOM 1618 C CA . MET A 1 206 ? 14.299 -6.573 -12.641 1.00 94.50 206 MET A CA 1
ATOM 1619 C C . MET A 1 206 ? 14.469 -5.241 -13.375 1.00 94.50 206 MET A C 1
ATOM 1621 O O . MET A 1 206 ? 14.699 -5.229 -14.581 1.00 94.50 206 MET A O 1
ATOM 1625 N N . PHE A 1 207 ? 14.392 -4.122 -12.653 1.00 93.88 207 PHE A N 1
ATOM 1626 C CA . PHE A 1 207 ? 14.720 -2.810 -13.201 1.00 93.88 207 PHE A CA 1
ATOM 1627 C C . PHE A 1 207 ? 16.201 -2.691 -13.589 1.00 93.88 207 PHE A C 1
ATOM 1629 O O . PHE A 1 207 ? 16.517 -2.181 -14.656 1.00 93.88 207 PHE A O 1
ATOM 1636 N N . GLY A 1 208 ? 17.119 -3.217 -12.777 1.00 92.06 208 GLY A N 1
ATOM 1637 C CA . GLY A 1 208 ? 18.538 -3.290 -13.138 1.00 92.06 208 GLY A CA 1
ATOM 1638 C C . GLY A 1 208 ? 18.812 -4.161 -14.370 1.00 92.06 208 GLY A C 1
ATOM 1639 O O . GLY A 1 208 ? 19.755 -3.896 -15.100 1.00 92.06 208 GLY A O 1
ATOM 1640 N N . LEU A 1 209 ? 17.980 -5.171 -14.644 1.00 90.88 209 LEU A N 1
ATOM 1641 C CA . LEU A 1 209 ? 18.092 -5.983 -15.862 1.00 90.88 209 LEU A CA 1
ATOM 1642 C C . LEU A 1 209 ? 17.579 -5.267 -17.117 1.00 90.88 209 LEU A C 1
ATOM 1644 O O . LEU A 1 209 ? 17.957 -5.646 -18.224 1.00 90.88 209 LEU A O 1
ATOM 1648 N N . SER A 1 210 ? 16.700 -4.271 -16.976 1.00 91.88 210 SER A N 1
ATOM 1649 C CA . SER A 1 210 ? 16.146 -3.545 -18.123 1.00 91.88 210 SER A CA 1
ATOM 1650 C C . SER A 1 210 ? 17.053 -2.425 -18.632 1.00 91.88 210 SER A C 1
ATOM 1652 O O . SER A 1 210 ? 16.899 -1.998 -19.779 1.00 91.88 210 SER A O 1
ATOM 1654 N N . LEU A 1 211 ? 18.007 -1.982 -17.808 1.00 89.19 211 LEU A N 1
ATOM 1655 C CA . LEU A 1 211 ? 18.944 -0.898 -18.084 1.00 89.19 211 LEU A CA 1
ATOM 1656 C C . LEU A 1 211 ? 20.377 -1.324 -17.761 1.00 89.19 211 LEU A C 1
ATOM 1658 O O . LEU A 1 211 ? 20.707 -1.556 -16.602 1.00 89.19 211 LEU A O 1
ATOM 1662 N N . VAL A 1 212 ? 21.250 -1.344 -18.767 1.00 85.94 212 VAL A N 1
ATOM 1663 C CA . VAL A 1 212 ? 22.692 -1.566 -18.577 1.00 85.94 212 VAL A CA 1
ATOM 1664 C C . VAL A 1 212 ? 23.446 -0.308 -18.971 1.00 85.94 212 VAL A C 1
ATOM 1666 O O . VAL A 1 212 ? 23.185 0.286 -20.015 1.00 85.94 212 VAL A O 1
ATOM 1669 N N . ILE A 1 213 ? 24.384 0.096 -18.122 1.00 83.69 213 ILE A N 1
ATOM 1670 C CA . ILE A 1 213 ? 25.274 1.225 -18.373 1.00 83.69 213 ILE A CA 1
ATOM 1671 C C . ILE A 1 213 ? 26.646 0.647 -18.697 1.00 83.69 213 ILE A C 1
ATOM 1673 O O . ILE A 1 213 ? 27.206 -0.082 -17.879 1.00 83.69 213 ILE A O 1
ATOM 1677 N N . ASP A 1 214 ? 27.176 0.983 -19.867 1.00 79.50 214 ASP A N 1
ATOM 1678 C CA . ASP A 1 214 ? 28.527 0.622 -20.285 1.00 79.50 214 ASP A CA 1
ATOM 1679 C C . ASP A 1 214 ? 29.380 1.885 -20.447 1.00 79.50 214 ASP A C 1
ATOM 1681 O O . ASP A 1 214 ? 28.926 2.917 -20.950 1.00 79.50 214 ASP A O 1
ATOM 1685 N N . ALA A 1 215 ? 30.625 1.813 -19.996 1.00 71.75 215 ALA A N 1
ATOM 1686 C CA . ALA A 1 215 ? 31.587 2.900 -20.071 1.00 71.75 215 ALA A CA 1
ATOM 1687 C C . ALA A 1 215 ? 32.845 2.382 -20.774 1.00 71.75 215 ALA A C 1
ATOM 1689 O O . ALA A 1 215 ? 33.741 1.819 -20.148 1.00 71.75 215 ALA A O 1
ATOM 1690 N N . THR A 1 216 ? 32.921 2.580 -22.090 1.00 62.47 216 THR A N 1
ATOM 1691 C CA . THR A 1 216 ? 34.059 2.118 -22.892 1.00 62.47 216 THR A CA 1
ATOM 1692 C C . THR A 1 216 ? 35.243 3.068 -22.742 1.00 62.47 216 THR A C 1
ATOM 1694 O O . THR A 1 216 ? 35.192 4.202 -23.227 1.00 62.47 216 THR A O 1
ATOM 1697 N N . SER A 1 217 ? 36.327 2.618 -22.103 1.00 55.06 217 SER A N 1
ATOM 1698 C CA . SER A 1 217 ? 37.590 3.360 -22.043 1.00 55.06 217 SER A CA 1
ATOM 1699 C C . SER A 1 217 ? 38.367 3.225 -23.349 1.00 55.06 217 SER A C 1
ATOM 1701 O O . SER A 1 217 ? 38.999 2.200 -23.595 1.00 55.06 217 SER A O 1
ATOM 1703 N N . THR A 1 218 ? 38.351 4.263 -24.180 1.00 51.38 218 THR A N 1
ATOM 1704 C CA . THR A 1 218 ? 39.238 4.366 -25.344 1.00 51.38 218 THR A CA 1
ATOM 1705 C C . THR A 1 218 ? 40.539 5.075 -24.958 1.00 51.38 218 THR A C 1
ATOM 1707 O O . THR A 1 218 ? 40.533 6.251 -24.595 1.00 51.38 218 THR A O 1
ATOM 1710 N N . ASP A 1 219 ? 41.642 4.322 -25.009 1.00 52.12 219 ASP A N 1
ATOM 1711 C CA . ASP A 1 219 ? 43.057 4.734 -24.993 1.00 52.12 219 ASP A CA 1
ATOM 1712 C C . ASP A 1 219 ? 43.350 6.225 -24.722 1.00 52.12 219 ASP A C 1
ATOM 1714 O O . ASP A 1 219 ? 43.486 7.056 -25.624 1.00 52.12 219 ASP A O 1
ATOM 1718 N N . GLY A 1 220 ? 43.518 6.562 -23.439 1.00 53.38 220 GLY A N 1
ATOM 1719 C CA . GLY A 1 220 ? 44.272 7.745 -23.010 1.00 53.38 220 GLY A CA 1
ATOM 1720 C C . GLY A 1 220 ? 43.606 9.115 -23.184 1.00 53.38 220 GLY A C 1
ATOM 1721 O O . GLY A 1 220 ? 44.236 10.119 -22.849 1.00 53.38 220 GLY A O 1
ATOM 1722 N N . LYS A 1 221 ? 42.350 9.205 -23.647 1.00 52.81 221 LYS A N 1
ATOM 1723 C CA . LYS A 1 221 ? 41.583 10.468 -23.669 1.00 52.81 221 LYS A CA 1
ATOM 1724 C C . LYS A 1 221 ? 40.448 10.434 -22.644 1.00 52.81 221 LYS A C 1
ATOM 1726 O O . LYS A 1 221 ? 39.568 9.586 -22.682 1.00 52.81 221 LYS A O 1
ATOM 1731 N N . THR A 1 222 ? 40.458 11.399 -21.731 1.00 51.91 222 THR A N 1
ATOM 1732 C CA . THR A 1 222 ? 39.605 11.522 -20.531 1.00 51.91 222 THR A CA 1
ATOM 1733 C C . THR A 1 222 ? 38.116 11.816 -20.778 1.00 51.91 222 THR A C 1
ATOM 1735 O O . THR A 1 222 ? 37.401 12.181 -19.847 1.00 51.91 222 THR A O 1
ATOM 1738 N N . THR A 1 223 ? 37.600 11.637 -21.992 1.00 55.12 223 THR A N 1
ATOM 1739 C CA . THR A 1 223 ? 36.169 11.796 -22.289 1.00 55.12 223 THR A CA 1
ATOM 1740 C C . THR A 1 223 ? 35.562 10.436 -22.597 1.00 55.12 223 THR A C 1
ATOM 1742 O O . THR A 1 223 ? 35.433 10.077 -23.761 1.00 55.12 223 THR A O 1
ATOM 1745 N N . LEU A 1 224 ? 35.218 9.677 -21.555 1.00 60.06 224 LEU A N 1
ATOM 1746 C CA . LEU A 1 224 ? 34.512 8.397 -21.659 1.00 60.06 224 LEU A CA 1
ATOM 1747 C C . LEU A 1 224 ? 33.052 8.648 -22.088 1.00 60.06 224 LEU A C 1
ATOM 1749 O O . LEU A 1 224 ? 32.291 9.165 -21.269 1.00 60.06 224 LEU A O 1
ATOM 1753 N N . PRO A 1 225 ? 32.624 8.342 -23.327 1.00 66.56 225 PRO A N 1
ATOM 1754 C CA . PRO A 1 225 ? 31.202 8.317 -23.644 1.00 66.56 225 PRO A CA 1
ATOM 1755 C C . PRO A 1 225 ? 30.548 7.176 -22.854 1.00 66.56 225 PRO A C 1
ATOM 1757 O O . PRO A 1 225 ? 31.004 6.036 -22.907 1.00 66.56 225 PRO A O 1
ATOM 1760 N N . VAL A 1 226 ? 29.493 7.487 -22.104 1.00 76.81 226 VAL A N 1
ATOM 1761 C CA . VAL A 1 226 ? 28.722 6.481 -21.362 1.00 76.81 226 VAL A CA 1
ATOM 1762 C C . VAL A 1 226 ? 27.569 6.035 -22.248 1.00 76.81 226 VAL A C 1
ATOM 1764 O O . VAL A 1 226 ? 26.762 6.865 -22.670 1.00 76.81 226 VAL A O 1
ATOM 1767 N N . ALA A 1 227 ? 27.499 4.746 -22.559 1.00 79.31 227 ALA A N 1
ATOM 1768 C CA . ALA A 1 227 ? 26.397 4.154 -23.301 1.00 79.31 227 ALA A CA 1
ATOM 1769 C C . ALA A 1 227 ? 25.344 3.621 -22.324 1.00 79.31 227 ALA A C 1
ATOM 1771 O O . ALA A 1 227 ? 25.666 2.930 -21.358 1.00 79.31 227 ALA A O 1
ATOM 1772 N N . VAL A 1 228 ? 24.077 3.942 -22.574 1.00 84.06 228 VAL A N 1
ATOM 1773 C CA . VAL A 1 228 ? 22.942 3.392 -21.825 1.00 84.06 228 VAL A CA 1
ATOM 1774 C C . VAL A 1 228 ? 22.152 2.493 -22.757 1.00 84.06 228 VAL A C 1
ATOM 1776 O O . VAL A 1 228 ? 21.603 2.971 -23.748 1.00 84.06 228 VAL A O 1
ATOM 1779 N N . PHE A 1 229 ? 22.085 1.207 -22.425 1.00 85.69 229 PHE A N 1
ATOM 1780 C CA . PHE A 1 229 ? 21.343 0.190 -23.158 1.00 85.69 229 PHE A CA 1
ATOM 1781 C C . PHE A 1 229 ? 20.019 -0.115 -22.463 1.00 85.69 229 PHE A C 1
ATOM 1783 O O . PHE A 1 229 ? 19.982 -0.439 -21.277 1.00 85.69 229 PHE A O 1
ATOM 1790 N N . MET A 1 230 ? 18.932 -0.040 -23.224 1.00 89.00 230 MET A N 1
ATOM 1791 C CA . MET A 1 230 ? 17.573 -0.349 -22.784 1.00 89.00 230 MET A CA 1
ATOM 1792 C C . MET A 1 230 ? 17.096 -1.635 -23.441 1.00 89.00 230 MET A C 1
ATOM 1794 O O . MET A 1 230 ? 16.937 -1.670 -24.661 1.00 89.00 230 MET A O 1
ATOM 1798 N N . TYR A 1 231 ? 16.839 -2.675 -22.650 1.00 88.19 231 TYR A N 1
ATOM 1799 C CA . TYR A 1 231 ? 16.459 -3.990 -23.165 1.00 88.19 231 TYR A CA 1
ATOM 1800 C C . TYR A 1 231 ? 14.944 -4.198 -23.165 1.00 88.19 231 TYR A C 1
ATOM 1802 O O . TYR A 1 231 ? 14.299 -4.258 -22.118 1.00 88.19 231 TYR A O 1
ATOM 1810 N N . THR A 1 232 ? 14.361 -4.350 -24.354 1.00 87.81 232 THR A N 1
ATOM 1811 C CA . THR A 1 232 ? 12.898 -4.301 -24.540 1.00 87.81 232 THR A CA 1
ATOM 1812 C C . THR A 1 232 ? 12.162 -5.427 -23.807 1.00 87.81 232 THR A C 1
ATOM 1814 O O . THR A 1 232 ? 11.151 -5.176 -23.150 1.00 87.81 232 THR A O 1
ATOM 1817 N N . GLY A 1 233 ? 12.658 -6.668 -23.888 1.00 87.12 233 GLY A N 1
ATOM 1818 C CA . GLY A 1 233 ? 12.021 -7.828 -23.245 1.00 87.12 233 GLY A CA 1
ATOM 1819 C C . GLY A 1 233 ? 12.002 -7.718 -21.717 1.00 87.12 233 GLY A C 1
ATOM 1820 O O . GLY A 1 233 ? 11.012 -8.033 -21.062 1.00 87.12 233 GLY A O 1
ATOM 1821 N N . GLN A 1 234 ? 13.070 -7.175 -21.144 1.00 91.75 234 GLN A N 1
ATOM 1822 C CA . GLN A 1 234 ? 13.269 -6.997 -19.712 1.00 91.75 234 GLN A CA 1
ATOM 1823 C C . GLN A 1 234 ? 12.383 -5.865 -19.181 1.00 91.75 234 GLN A C 1
ATOM 1825 O O . GLN A 1 234 ? 11.818 -6.001 -18.095 1.00 91.75 234 GLN A O 1
ATOM 1830 N N . ILE A 1 235 ? 12.173 -4.798 -19.965 1.00 92.88 235 ILE A N 1
ATOM 1831 C CA . ILE A 1 235 ? 11.177 -3.762 -19.641 1.00 92.88 235 ILE A CA 1
ATOM 1832 C C . ILE A 1 235 ? 9.765 -4.374 -19.609 1.00 92.88 235 ILE A C 1
ATOM 1834 O O . ILE A 1 235 ? 9.017 -4.115 -18.666 1.00 92.88 235 ILE A O 1
ATOM 1838 N N . TRP A 1 236 ? 9.400 -5.234 -20.568 1.00 93.75 236 TRP A N 1
ATOM 1839 C CA . TRP A 1 236 ? 8.109 -5.941 -20.536 1.00 93.75 236 TRP A CA 1
ATOM 1840 C C . TRP A 1 236 ? 7.970 -6.866 -19.327 1.00 93.75 236 TRP A C 1
ATOM 1842 O O . TRP A 1 236 ? 6.932 -6.846 -18.666 1.00 93.75 236 TRP A O 1
ATOM 1852 N N . ASN A 1 237 ? 9.014 -7.623 -18.985 1.00 93.81 237 ASN A N 1
ATOM 1853 C CA . ASN A 1 237 ? 9.022 -8.470 -17.792 1.00 93.81 237 ASN A CA 1
ATOM 1854 C C . ASN A 1 237 ? 8.804 -7.638 -16.517 1.00 93.81 237 ASN A C 1
ATOM 1856 O O . ASN A 1 237 ? 7.967 -7.997 -15.685 1.00 93.81 237 ASN A O 1
ATOM 1860 N N . LEU A 1 238 ? 9.501 -6.504 -16.380 1.00 95.38 238 LEU A N 1
ATOM 1861 C CA . LEU A 1 238 ? 9.296 -5.562 -15.276 1.00 95.38 238 LEU A CA 1
ATOM 1862 C C . LEU A 1 238 ? 7.853 -5.036 -15.256 1.00 95.38 238 LEU A C 1
ATOM 1864 O O . LEU A 1 238 ? 7.226 -5.018 -14.197 1.00 95.38 238 LEU A O 1
ATOM 1868 N N . CYS A 1 239 ? 7.303 -4.656 -16.411 1.00 96.75 239 CYS A N 1
ATOM 1869 C CA . CYS A 1 239 ? 5.927 -4.180 -16.532 1.00 96.75 239 CYS A CA 1
ATOM 1870 C C . CYS A 1 239 ? 4.911 -5.235 -16.068 1.00 96.75 239 CYS A C 1
ATOM 1872 O O . CYS A 1 239 ? 3.988 -4.911 -15.319 1.00 96.75 239 CYS A O 1
ATOM 1874 N N . ILE A 1 240 ? 5.085 -6.499 -16.465 1.00 96.44 240 ILE A N 1
ATOM 1875 C CA . ILE A 1 240 ? 4.226 -7.617 -16.043 1.00 96.44 240 ILE A CA 1
ATOM 1876 C C . ILE A 1 240 ? 4.324 -7.820 -14.527 1.00 96.44 240 ILE A C 1
ATOM 1878 O O . ILE A 1 240 ? 3.302 -7.944 -13.849 1.00 96.44 240 ILE A O 1
ATOM 1882 N N . ALA A 1 241 ? 5.534 -7.802 -13.967 1.00 96.94 241 ALA A N 1
ATOM 1883 C CA . ALA A 1 241 ? 5.732 -7.937 -12.527 1.00 96.94 241 ALA A CA 1
ATOM 1884 C C . ALA A 1 241 ? 5.078 -6.781 -11.744 1.00 96.94 241 ALA A C 1
ATOM 1886 O O . ALA A 1 241 ? 4.401 -7.016 -10.740 1.00 96.94 241 ALA A O 1
ATOM 1887 N N . LEU A 1 242 ? 5.202 -5.542 -12.233 1.00 97.88 242 LEU A N 1
ATOM 1888 C CA . LEU A 1 242 ? 4.543 -4.365 -11.660 1.00 97.88 242 LEU A CA 1
ATOM 1889 C C . LEU A 1 242 ? 3.021 -4.425 -11.784 1.00 97.88 242 LEU A C 1
ATOM 1891 O O . LEU A 1 242 ? 2.318 -4.011 -10.862 1.00 97.88 242 LEU A O 1
ATOM 1895 N N . PHE A 1 243 ? 2.499 -4.961 -12.886 1.00 98.44 243 PHE A N 1
ATOM 1896 C CA . PHE A 1 243 ? 1.069 -5.188 -13.071 1.00 98.44 243 PHE A CA 1
ATOM 1897 C C . PHE A 1 243 ? 0.530 -6.180 -12.035 1.00 98.44 243 PHE A C 1
ATOM 1899 O O . PHE A 1 243 ? -0.454 -5.882 -11.356 1.00 98.44 243 PHE A O 1
ATOM 1906 N N . ILE A 1 244 ? 1.203 -7.321 -11.845 1.00 98.19 244 ILE A N 1
ATOM 1907 C CA . ILE A 1 244 ? 0.836 -8.326 -10.831 1.00 98.19 244 ILE A CA 1
ATOM 1908 C C . ILE A 1 244 ? 0.879 -7.708 -9.429 1.00 98.19 244 ILE A C 1
ATOM 1910 O O . ILE A 1 244 ? -0.069 -7.852 -8.654 1.00 98.19 244 ILE A O 1
ATOM 1914 N N . PHE A 1 245 ? 1.948 -6.974 -9.117 1.00 97.94 245 PHE A N 1
ATOM 1915 C CA . PHE A 1 245 ? 2.105 -6.277 -7.843 1.00 97.94 245 PHE A CA 1
ATOM 1916 C C . PHE A 1 245 ? 0.976 -5.261 -7.599 1.00 97.94 245 PHE A C 1
ATOM 1918 O O . PHE A 1 245 ? 0.362 -5.246 -6.529 1.00 97.94 245 PHE A O 1
ATOM 1925 N N . SER A 1 246 ? 0.639 -4.460 -8.612 1.00 98.00 246 SER A N 1
ATOM 1926 C CA . SER A 1 246 ? -0.441 -3.468 -8.549 1.00 98.00 246 SER A CA 1
ATOM 1927 C C . SER A 1 246 ? -1.809 -4.125 -8.384 1.00 98.00 246 SER A C 1
ATOM 1929 O O . SER A 1 246 ? -2.614 -3.665 -7.571 1.00 98.00 246 SER A O 1
ATOM 1931 N N . CYS A 1 247 ? -2.068 -5.237 -9.077 1.00 98.12 247 CYS A N 1
ATOM 1932 C CA . CYS A 1 247 ? -3.287 -6.031 -8.908 1.00 98.12 247 CYS A CA 1
ATOM 1933 C C . CYS A 1 247 ? -3.416 -6.559 -7.478 1.00 98.12 247 CYS A C 1
ATOM 1935 O O . CYS A 1 247 ? -4.474 -6.414 -6.865 1.00 98.12 247 CYS A O 1
ATOM 1937 N N . PHE A 1 248 ? -2.339 -7.116 -6.920 1.00 97.62 248 PHE A N 1
ATOM 1938 C CA . PHE A 1 248 ? -2.320 -7.615 -5.546 1.00 97.62 248 PHE A CA 1
ATOM 1939 C C . PHE A 1 248 ? -2.665 -6.512 -4.534 1.00 97.62 248 PHE A C 1
ATOM 1941 O O . PHE A 1 248 ? -3.567 -6.691 -3.711 1.00 97.62 248 PHE A O 1
ATOM 1948 N N . PHE A 1 249 ? -2.015 -5.347 -4.620 1.00 97.12 249 PHE A N 1
ATOM 1949 C CA . PHE A 1 249 ? -2.286 -4.226 -3.712 1.00 97.12 249 PHE A CA 1
ATOM 1950 C C . PHE A 1 249 ? -3.670 -3.609 -3.909 1.00 97.12 249 PHE A C 1
ATOM 1952 O O . PHE A 1 249 ? -4.319 -3.242 -2.929 1.00 97.12 249 PHE A O 1
ATOM 1959 N N . THR A 1 250 ? -4.160 -3.558 -5.148 1.00 97.56 250 THR A N 1
ATOM 1960 C CA . THR A 1 250 ? -5.533 -3.131 -5.453 1.00 97.56 250 THR A CA 1
ATOM 1961 C C . THR A 1 250 ? -6.545 -4.076 -4.806 1.00 97.56 250 THR A C 1
ATOM 1963 O O . THR A 1 250 ? -7.447 -3.629 -4.100 1.00 97.56 250 THR A O 1
ATOM 1966 N N . PHE A 1 251 ? -6.365 -5.388 -4.975 1.00 97.12 251 PHE A N 1
ATOM 1967 C CA . PHE A 1 251 ? -7.229 -6.405 -4.377 1.00 97.12 251 PHE A CA 1
ATOM 1968 C C . PHE A 1 251 ? -7.246 -6.311 -2.848 1.00 97.12 251 PHE A C 1
ATOM 1970 O O . PHE A 1 251 ? -8.312 -6.282 -2.233 1.00 97.12 251 PHE A O 1
ATOM 1977 N N . VAL A 1 252 ? -6.068 -6.209 -2.230 1.00 96.12 252 VAL A N 1
ATOM 1978 C CA . VAL A 1 252 ? -5.923 -6.041 -0.780 1.00 96.12 252 VAL A CA 1
ATOM 1979 C C . VAL A 1 252 ? -6.628 -4.772 -0.292 1.00 96.12 252 VAL A C 1
ATOM 1981 O O . VAL A 1 252 ? -7.371 -4.838 0.685 1.00 96.12 252 VAL A O 1
ATOM 1984 N N . ALA A 1 253 ? -6.438 -3.635 -0.967 1.00 95.88 253 ALA A N 1
ATOM 1985 C CA . ALA A 1 253 ? -7.034 -2.358 -0.570 1.00 95.88 253 ALA A CA 1
ATOM 1986 C C . ALA A 1 253 ? -8.566 -2.340 -0.708 1.00 95.88 253 ALA A C 1
ATOM 1988 O O . ALA A 1 253 ? -9.254 -1.656 0.053 1.00 95.88 253 ALA A O 1
ATOM 1989 N N . LEU A 1 254 ? -9.110 -3.088 -1.672 1.00 96.38 254 LEU A N 1
ATOM 1990 C CA . LEU A 1 254 ? -10.550 -3.203 -1.907 1.00 96.38 254 LEU A CA 1
ATOM 1991 C C . LEU A 1 254 ? -11.228 -4.251 -1.020 1.00 96.38 254 LEU A C 1
ATOM 1993 O O . LEU A 1 254 ? -12.451 -4.206 -0.860 1.00 96.38 254 LEU A O 1
ATOM 1997 N N . ARG A 1 255 ? -10.468 -5.170 -0.414 1.00 94.88 255 ARG A N 1
ATOM 1998 C CA . ARG A 1 255 ? -11.023 -6.215 0.446 1.00 94.88 255 ARG A CA 1
ATOM 1999 C C . ARG A 1 255 ? -11.704 -5.600 1.669 1.00 94.88 255 ARG A C 1
ATOM 2001 O O . ARG A 1 255 ? -11.086 -4.891 2.460 1.00 94.88 255 ARG A O 1
ATOM 2008 N N . ARG A 1 256 ? -12.990 -5.909 1.828 1.00 93.75 256 ARG A N 1
ATOM 2009 C CA . ARG A 1 256 ? -13.802 -5.466 2.964 1.00 93.75 256 ARG A CA 1
ATOM 2010 C C . ARG A 1 256 ? -13.635 -6.415 4.157 1.00 93.75 256 ARG A C 1
ATOM 2012 O O . ARG A 1 256 ? -13.730 -7.634 3.955 1.00 93.75 256 ARG A O 1
ATOM 2019 N N . PRO A 1 257 ? -13.390 -5.904 5.377 1.00 92.88 257 PRO A N 1
ATOM 2020 C CA . PRO A 1 257 ? -13.444 -6.717 6.582 1.00 92.88 257 PRO A CA 1
ATOM 2021 C C . PRO A 1 257 ? -14.873 -7.220 6.812 1.00 92.88 257 PRO A C 1
ATOM 2023 O O . PRO A 1 257 ? -15.845 -6.537 6.483 1.00 92.88 257 PRO A O 1
ATOM 2026 N N . ARG A 1 258 ? -14.992 -8.417 7.385 1.00 91.94 258 ARG A N 1
ATOM 2027 C CA . ARG A 1 258 ? -16.274 -9.004 7.789 1.00 91.94 258 ARG A CA 1
ATOM 2028 C C . ARG A 1 258 ? -16.415 -8.956 9.306 1.00 91.94 258 ARG A C 1
ATOM 2030 O O . ARG A 1 258 ? -15.412 -9.024 10.018 1.00 91.94 258 ARG A O 1
ATOM 2037 N N . GLY A 1 259 ? -17.658 -8.910 9.760 1.00 92.00 259 GLY A N 1
ATOM 2038 C CA . GLY A 1 259 ? -18.038 -8.955 11.163 1.00 92.00 259 GLY A CA 1
ATOM 2039 C C . GLY A 1 259 ? -18.414 -7.587 11.743 1.00 92.00 259 GLY A C 1
ATOM 2040 O O . GLY A 1 259 ? -18.049 -6.551 11.179 1.00 92.00 259 GLY A O 1
ATOM 2041 N N . PRO A 1 260 ? -19.107 -7.598 12.896 1.00 92.50 260 PRO A N 1
ATOM 2042 C CA . PRO A 1 260 ? -19.734 -6.420 13.500 1.00 92.50 260 PRO A CA 1
ATOM 2043 C C . PRO A 1 260 ? -18.744 -5.384 14.034 1.00 92.50 260 PRO A C 1
ATOM 2045 O O . PRO A 1 260 ? -19.117 -4.232 14.235 1.00 92.50 260 PRO A O 1
ATOM 2048 N N . GLN A 1 261 ? -17.489 -5.780 14.259 1.00 94.06 261 GLN A N 1
ATOM 2049 C CA . GLN A 1 261 ? -16.452 -4.895 14.776 1.00 94.06 261 GLN A CA 1
ATOM 2050 C C . GLN A 1 261 ? -16.192 -3.724 13.807 1.00 94.06 261 GLN A C 1
ATOM 2052 O O . GLN A 1 261 ? -15.943 -3.961 12.622 1.00 94.06 261 GLN A O 1
ATOM 2057 N N . PRO A 1 262 ? -16.224 -2.459 14.255 1.00 93.25 262 PRO A N 1
ATOM 2058 C CA . PRO A 1 262 ? -15.974 -1.317 13.381 1.00 93.25 262 PRO A CA 1
ATOM 2059 C C . PRO A 1 262 ? -14.558 -1.338 12.805 1.00 93.25 262 PRO A C 1
ATOM 2061 O O . PRO A 1 262 ? -13.611 -1.697 13.504 1.00 93.25 262 PRO A O 1
ATOM 2064 N N . ALA A 1 263 ? -14.387 -0.972 11.532 1.00 94.75 263 ALA A N 1
ATOM 2065 C CA . ALA A 1 263 ? -13.049 -0.849 10.944 1.00 94.75 263 ALA A CA 1
ATOM 2066 C C . ALA A 1 263 ? -12.318 0.396 11.460 1.00 94.75 263 ALA A C 1
ATOM 2068 O O . ALA A 1 263 ? -12.858 1.505 11.411 1.00 94.75 263 ALA A O 1
ATOM 2069 N N . ALA A 1 264 ? -11.078 0.210 11.911 1.00 93.25 264 ALA A N 1
ATOM 2070 C CA . ALA A 1 264 ? -10.258 1.266 12.498 1.00 93.25 264 ALA A CA 1
ATOM 2071 C C . ALA A 1 264 ? -9.013 1.574 11.664 1.00 93.25 264 ALA A C 1
ATOM 2073 O O . ALA A 1 264 ? -8.588 2.725 11.630 1.00 93.25 264 ALA A O 1
ATOM 2074 N N . TYR A 1 265 ? -8.433 0.578 10.983 1.00 93.56 265 TYR A N 1
ATOM 2075 C CA . TYR A 1 265 ? -7.302 0.759 10.064 1.00 93.56 265 TYR A CA 1
ATOM 2076 C C . TYR A 1 265 ? -6.087 1.483 10.680 1.00 93.56 265 TYR A C 1
ATOM 2078 O O . TYR A 1 265 ? -5.318 2.140 9.984 1.00 93.56 265 TYR A O 1
ATOM 2086 N N . GLY A 1 266 ? -5.907 1.356 12.001 1.00 91.44 266 GLY A N 1
ATOM 2087 C CA . GLY A 1 266 ? -4.833 2.021 12.747 1.00 91.44 266 GLY A CA 1
ATOM 2088 C C . GLY A 1 266 ? -5.065 3.515 13.010 1.00 91.44 266 GLY A C 1
ATOM 2089 O O . GLY A 1 266 ? -4.172 4.191 13.515 1.00 91.44 266 GLY A O 1
ATOM 2090 N N . HIS A 1 267 ? -6.246 4.057 12.694 1.00 93.00 267 HIS A N 1
ATOM 2091 C CA . HIS A 1 267 ? -6.571 5.455 12.960 1.00 93.00 267 HIS A CA 1
ATOM 2092 C C . HIS A 1 267 ? -6.717 5.714 14.467 1.00 93.00 267 HIS A C 1
ATOM 2094 O O . HIS A 1 267 ? -7.653 5.225 15.102 1.00 93.00 267 HIS A O 1
ATOM 2100 N N . LEU A 1 268 ? -5.803 6.512 15.029 1.00 92.94 268 LEU A N 1
ATOM 2101 C CA . LEU A 1 268 ? -5.643 6.684 16.480 1.00 92.94 268 LEU A CA 1
ATOM 2102 C C . LEU A 1 268 ? -6.914 7.194 17.167 1.00 92.94 268 LEU A C 1
ATOM 2104 O O . LEU A 1 268 ? -7.341 6.623 18.164 1.00 92.94 268 LEU A O 1
ATOM 2108 N N . GLN A 1 269 ? -7.575 8.218 16.613 1.00 91.88 269 GLN A N 1
ATOM 2109 C CA . GLN A 1 269 ? -8.818 8.734 17.200 1.00 91.88 269 GLN A CA 1
ATOM 2110 C C . GLN A 1 269 ? -9.946 7.698 17.149 1.00 91.88 269 GLN A C 1
ATOM 2112 O O . GLN A 1 269 ? -10.734 7.598 18.083 1.00 91.88 269 GLN A O 1
ATOM 2117 N N . THR A 1 270 ? -10.037 6.914 16.071 1.00 92.00 270 THR A N 1
ATOM 2118 C CA . THR A 1 270 ? -11.053 5.857 15.971 1.00 92.00 270 THR A CA 1
ATOM 2119 C C . THR A 1 270 ? -10.771 4.767 16.995 1.00 92.00 270 THR A C 1
ATOM 2121 O O . THR A 1 270 ? -11.686 4.363 17.697 1.00 92.00 270 THR A O 1
ATOM 2124 N N . LEU A 1 271 ? -9.512 4.354 17.157 1.00 92.75 271 LEU A N 1
ATOM 2125 C CA . LEU A 1 271 ? -9.124 3.417 18.210 1.00 92.75 271 LEU A CA 1
ATOM 2126 C C . LEU A 1 271 ? -9.447 3.959 19.607 1.00 92.75 271 LEU A C 1
ATOM 2128 O O . LEU A 1 271 ? -10.042 3.237 20.394 1.00 92.75 271 LEU A O 1
ATOM 2132 N N . ALA A 1 272 ? -9.155 5.230 19.891 1.00 91.56 272 ALA A N 1
ATOM 2133 C CA . ALA A 1 272 ? -9.498 5.858 21.168 1.00 91.56 272 ALA A CA 1
ATOM 2134 C C . ALA A 1 272 ? -11.012 5.894 21.438 1.00 91.56 272 ALA A C 1
ATOM 2136 O O . ALA A 1 272 ? -11.424 5.840 22.589 1.00 91.56 272 ALA A O 1
ATOM 2137 N N . ASN A 1 273 ? -11.841 5.975 20.393 1.00 90.50 273 ASN A N 1
ATOM 2138 C CA . ASN A 1 273 ? -13.301 5.950 20.528 1.00 90.50 273 ASN A CA 1
ATOM 2139 C C . ASN A 1 273 ? -13.867 4.530 20.715 1.00 90.50 273 ASN A C 1
ATOM 2141 O O . ASN A 1 273 ? -14.953 4.379 21.272 1.00 90.50 273 ASN A O 1
ATOM 2145 N N . LEU A 1 274 ? -13.183 3.511 20.182 1.00 91.62 274 LEU A N 1
ATOM 2146 C CA . LEU A 1 274 ? -13.623 2.109 20.205 1.00 91.62 274 LEU A CA 1
ATOM 2147 C C . LEU A 1 274 ? -13.094 1.334 21.418 1.00 91.62 274 LEU A C 1
ATOM 2149 O O . LEU A 1 274 ? -13.733 0.373 21.844 1.00 91.62 274 LEU A O 1
ATOM 2153 N N . VAL A 1 275 ? -11.920 1.716 21.922 1.00 91.88 275 VAL A N 1
ATOM 2154 C CA . VAL A 1 275 ? -11.250 1.106 23.074 1.00 91.88 275 VAL A CA 1
ATOM 2155 C C . VAL A 1 275 ? -11.553 1.953 24.304 1.00 91.88 275 VAL A C 1
ATOM 2157 O O . VAL A 1 275 ? -10.953 3.007 24.514 1.00 91.88 2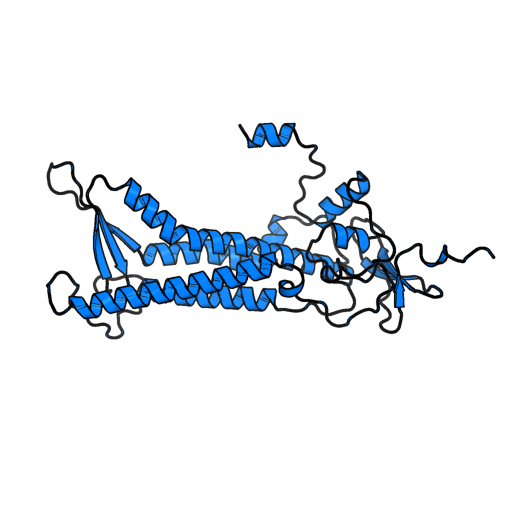75 VAL A O 1
ATOM 2160 N N . ASP A 1 276 ? -12.510 1.497 25.100 1.00 89.69 276 ASP A N 1
ATOM 2161 C CA . ASP A 1 276 ? -12.899 2.117 26.367 1.00 89.69 276 ASP A CA 1
ATOM 2162 C C . ASP A 1 276 ? -12.059 1.596 27.543 1.00 89.69 276 ASP A C 1
ATOM 2164 O O . ASP A 1 276 ? -11.772 2.347 28.473 1.00 89.69 276 ASP A O 1
ATOM 2168 N N . GLU A 1 277 ? -11.595 0.346 27.473 1.00 91.06 277 GLU A N 1
ATOM 2169 C CA . GLU A 1 277 ? -10.716 -0.266 28.469 1.00 91.06 277 GLU A CA 1
ATOM 2170 C C . GLU A 1 277 ? -9.405 -0.746 27.837 1.00 91.06 277 GLU A C 1
ATOM 2172 O O . GLU A 1 277 ? -9.403 -1.564 26.912 1.00 91.06 277 GLU A O 1
ATOM 2177 N N . TRP A 1 278 ? -8.279 -0.240 28.348 1.00 91.38 278 TRP A N 1
ATOM 2178 C CA . TRP A 1 278 ? -6.938 -0.568 27.866 1.00 91.38 278 TRP A CA 1
ATOM 2179 C C . TRP A 1 278 ? -6.289 -1.631 28.751 1.00 91.38 278 TRP A C 1
ATOM 2181 O O . TRP A 1 278 ? -5.991 -1.380 29.917 1.00 91.38 278 TRP A O 1
ATOM 2191 N N . SER A 1 279 ? -6.000 -2.798 28.178 1.00 91.50 279 SER A N 1
ATOM 2192 C CA . SER A 1 279 ? -5.354 -3.916 28.872 1.00 91.50 279 SER A CA 1
ATOM 2193 C C . SER A 1 279 ? -4.298 -4.597 27.978 1.00 91.50 279 SER A C 1
ATOM 2195 O O . SER A 1 279 ? -4.267 -4.378 26.762 1.00 91.50 279 SER A O 1
ATOM 2197 N N . PRO A 1 280 ? -3.384 -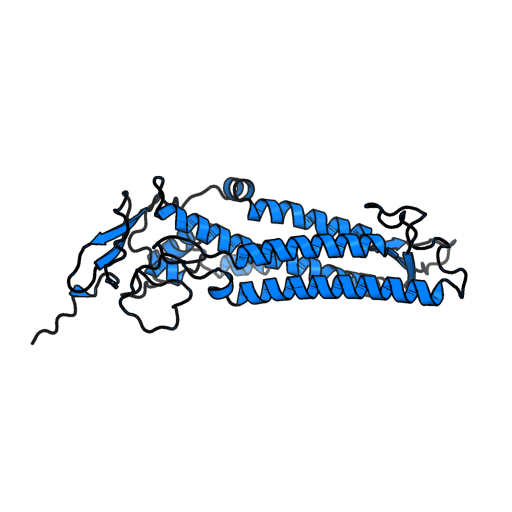5.423 28.533 1.00 89.44 280 PRO A N 1
ATOM 2198 C CA . PRO A 1 280 ? -2.387 -6.141 27.730 1.00 89.44 280 PRO A CA 1
ATOM 2199 C C . PRO A 1 280 ? -2.999 -7.098 26.694 1.00 89.44 280 PRO A C 1
ATOM 2201 O O . PRO A 1 280 ? -2.404 -7.346 25.638 1.00 89.44 280 PRO A O 1
ATOM 2204 N N . VAL A 1 281 ? -4.177 -7.646 27.007 1.00 92.69 281 VAL A N 1
ATOM 2205 C CA . VAL A 1 281 ? -4.982 -8.475 26.108 1.00 92.69 281 VAL A CA 1
ATOM 2206 C C . VAL A 1 281 ? -6.418 -7.980 26.154 1.00 92.69 281 VAL A C 1
ATOM 2208 O O . VAL A 1 281 ? -7.049 -8.049 27.201 1.00 92.69 281 VAL A O 1
ATOM 2211 N N . MET A 1 282 ? -6.916 -7.503 25.017 1.00 94.69 282 MET A N 1
ATOM 2212 C CA . MET A 1 282 ? -8.237 -6.892 24.901 1.00 94.69 282 MET A CA 1
ATOM 2213 C C . MET A 1 282 ? -9.168 -7.775 24.077 1.00 94.69 282 MET A C 1
ATOM 2215 O O . MET A 1 282 ? -8.809 -8.208 22.976 1.00 94.69 282 MET A O 1
ATOM 2219 N N . TRP A 1 283 ? -10.385 -7.980 24.565 1.00 95.44 283 TRP A N 1
ATOM 2220 C CA . TRP A 1 283 ? -11.479 -8.565 23.794 1.00 95.44 283 TRP A CA 1
ATOM 2221 C C . TRP A 1 283 ? -12.517 -7.505 23.494 1.00 95.44 283 TRP A C 1
ATOM 2223 O O . TRP A 1 283 ? -12.830 -6.705 24.363 1.00 95.44 283 TRP A O 1
ATOM 2233 N N . TRP A 1 284 ? -13.042 -7.499 22.275 1.00 95.38 284 TRP A N 1
ATOM 2234 C CA . TRP A 1 284 ? -14.059 -6.551 21.844 1.00 95.38 284 TRP A CA 1
ATOM 2235 C C . TRP A 1 284 ? -15.402 -7.253 21.686 1.00 95.38 284 TRP A C 1
ATOM 2237 O O . TRP A 1 284 ? -15.471 -8.307 21.051 1.00 95.38 284 TRP A O 1
ATOM 2247 N N . GLY A 1 285 ? -16.462 -6.656 22.222 1.00 94.06 285 GLY A N 1
ATOM 2248 C CA . GLY A 1 285 ? -17.795 -7.241 22.171 1.00 94.06 285 GLY A CA 1
ATOM 2249 C C . GLY A 1 285 ? -18.862 -6.370 22.819 1.00 94.06 285 GLY A C 1
ATOM 2250 O O . GLY A 1 285 ? -18.665 -5.178 23.071 1.00 94.06 285 GLY A O 1
ATOM 2251 N N . HIS A 1 286 ? -20.017 -6.975 23.067 1.00 93.38 286 HIS A N 1
ATOM 2252 C CA . HIS A 1 286 ? -21.119 -6.339 23.777 1.00 93.38 286 HIS A CA 1
ATOM 2253 C C . HIS A 1 286 ? -20.839 -6.307 25.282 1.00 93.38 286 HIS A C 1
ATOM 2255 O O . HIS A 1 286 ? -20.485 -7.330 25.862 1.00 93.38 286 HIS A O 1
ATOM 2261 N N . LYS A 1 287 ? -21.009 -5.139 25.909 1.00 90.88 287 LYS A N 1
ATOM 2262 C CA . LYS A 1 287 ? -20.812 -4.960 27.354 1.00 90.88 287 LYS A CA 1
ATOM 2263 C C . LYS A 1 287 ? -22.127 -4.885 28.106 1.00 90.88 287 LYS A C 1
ATOM 2265 O O . LYS A 1 287 ? -22.362 -5.658 29.026 1.00 90.88 287 LYS A O 1
ATOM 2270 N N . GLU A 1 288 ? -22.969 -3.940 27.712 1.00 87.50 288 GLU A N 1
ATOM 2271 C CA . GLU A 1 288 ? -24.157 -3.589 28.479 1.00 87.50 288 GLU A CA 1
ATOM 2272 C C . GLU A 1 288 ? -25.351 -3.400 27.553 1.00 87.50 288 GLU A C 1
ATOM 2274 O O . GLU A 1 288 ? -25.259 -2.768 26.492 1.00 87.50 288 GLU A O 1
ATOM 2279 N N . ASP A 1 289 ? -26.485 -3.943 27.983 1.00 85.88 289 ASP A N 1
ATOM 2280 C CA . ASP A 1 289 ? -27.789 -3.549 27.482 1.00 85.88 289 ASP A CA 1
ATOM 2281 C C . ASP A 1 289 ? -28.166 -2.221 28.137 1.00 85.88 289 ASP A C 1
ATOM 2283 O O . ASP A 1 289 ? -28.138 -2.089 29.359 1.00 85.88 289 ASP A O 1
ATOM 2287 N N . GLY A 1 290 ? -28.525 -1.229 27.329 1.00 71.75 290 GLY A N 1
ATOM 2288 C CA . GLY A 1 290 ? -28.982 0.060 27.828 1.00 71.75 290 GLY A CA 1
ATOM 2289 C C . GLY A 1 290 ? -30.266 0.489 27.139 1.00 71.75 290 GLY A C 1
ATOM 2290 O O . GLY A 1 290 ? -30.519 0.158 25.979 1.00 71.75 290 GLY A O 1
ATOM 2291 N N . ILE A 1 291 ? -31.088 1.237 27.874 1.00 70.12 291 ILE A N 1
ATOM 2292 C CA . ILE A 1 291 ? -32.282 1.896 27.347 1.00 70.12 291 ILE A CA 1
ATOM 2293 C C . ILE A 1 291 ? -31.932 3.384 27.186 1.00 70.12 291 ILE A C 1
ATOM 2295 O O . ILE A 1 291 ? -31.606 4.022 28.186 1.00 70.12 291 ILE A O 1
ATOM 2299 N N . PRO A 1 292 ? -31.975 3.967 25.973 1.00 77.06 292 PRO A N 1
ATOM 2300 C CA . PRO A 1 292 ? -32.398 3.367 24.702 1.00 77.06 292 PRO A CA 1
ATOM 2301 C C . PRO A 1 292 ? -31.274 2.689 23.887 1.00 77.06 292 PRO A C 1
ATOM 2303 O O . PRO A 1 292 ? -31.567 2.124 22.834 1.00 77.06 292 PRO A O 1
ATOM 2306 N N . TYR A 1 293 ? -30.008 2.757 24.319 1.00 85.00 293 TYR A N 1
ATOM 2307 C CA . TYR A 1 293 ? -28.860 2.277 23.535 1.00 85.00 293 TYR A CA 1
ATOM 2308 C C . TYR A 1 293 ? -28.001 1.266 24.290 1.00 85.00 293 TYR A C 1
ATOM 2310 O O . TYR A 1 293 ? -27.672 1.474 25.453 1.00 85.00 293 TYR A O 1
ATOM 2318 N N . CYS A 1 294 ? -27.558 0.226 23.588 1.00 88.88 294 CYS A N 1
ATOM 2319 C CA . CYS A 1 294 ? -26.564 -0.726 24.078 1.00 88.88 294 CYS A CA 1
ATOM 2320 C C . CYS A 1 294 ? -25.148 -0.141 24.034 1.00 88.88 294 CYS A C 1
ATOM 2322 O O . CYS A 1 294 ? -24.874 0.827 23.317 1.00 88.88 294 CYS A O 1
ATOM 2324 N N . HIS A 1 295 ? -24.220 -0.781 24.740 1.00 89.75 295 HIS A N 1
ATOM 2325 C CA . HIS A 1 295 ? -22.807 -0.428 24.727 1.00 89.75 295 HIS A CA 1
ATOM 2326 C C . HIS A 1 295 ? -21.924 -1.598 24.269 1.00 89.75 295 HIS A C 1
ATOM 2328 O O . HIS A 1 295 ? -22.137 -2.757 24.639 1.00 89.75 295 HIS A O 1
ATOM 2334 N N . ALA A 1 296 ? -20.946 -1.279 23.420 1.00 91.88 296 ALA A N 1
ATOM 2335 C CA . ALA A 1 296 ? -19.911 -2.182 22.931 1.00 91.88 296 ALA A CA 1
ATOM 2336 C C . ALA A 1 296 ? -18.553 -1.524 23.167 1.00 91.88 296 ALA A C 1
ATOM 2338 O O . ALA A 1 296 ? -18.435 -0.302 23.057 1.00 91.88 296 ALA A O 1
ATOM 2339 N N . GLY A 1 297 ? -17.548 -2.332 23.476 1.00 92.44 297 GLY A N 1
ATOM 2340 C CA . GLY A 1 297 ? -16.232 -1.850 23.881 1.00 92.44 297 GLY A CA 1
ATOM 2341 C C . GLY A 1 297 ? -15.243 -2.993 24.053 1.00 92.44 297 GLY A C 1
ATOM 2342 O O . GLY A 1 297 ? -15.510 -4.126 23.642 1.00 92.44 297 GLY A O 1
ATOM 2343 N N . THR A 1 298 ? -14.098 -2.688 24.649 1.00 93.81 298 THR A N 1
ATOM 2344 C CA . THR A 1 298 ? -13.022 -3.625 24.967 1.00 93.81 298 THR A CA 1
ATOM 2345 C C . THR A 1 298 ? -13.010 -4.007 26.442 1.00 93.81 298 THR A C 1
ATOM 2347 O O . THR A 1 298 ? -13.355 -3.199 27.285 1.00 93.81 298 THR A O 1
ATOM 2350 N N . SER A 1 299 ? -12.593 -5.222 26.787 1.00 93.25 299 SER A N 1
ATOM 2351 C CA . SER A 1 299 ? -12.396 -5.656 28.180 1.00 93.25 299 SER A CA 1
ATOM 2352 C C . SER A 1 299 ? -11.159 -6.550 28.316 1.00 93.25 299 SER A C 1
ATOM 2354 O O . SER A 1 299 ? -10.630 -7.034 27.311 1.00 93.25 299 SER A O 1
ATOM 2356 N N . ASP A 1 300 ? -10.682 -6.757 29.544 1.00 93.81 300 ASP A N 1
ATOM 2357 C CA . ASP A 1 300 ? -9.597 -7.673 29.914 1.00 93.81 300 ASP A CA 1
ATOM 2358 C C . ASP A 1 300 ? -10.035 -9.147 30.050 1.00 93.81 300 ASP A C 1
ATOM 2360 O O . ASP A 1 300 ? -9.200 -10.022 30.293 1.00 93.81 300 ASP A O 1
ATOM 2364 N N . TYR A 1 301 ? -11.315 -9.444 29.824 1.00 92.75 301 TYR A N 1
ATOM 2365 C CA . TYR A 1 301 ? -11.853 -10.797 29.684 1.00 92.75 301 TYR A CA 1
ATOM 2366 C C . TYR A 1 301 ? -12.704 -10.943 28.409 1.00 92.75 301 TYR A C 1
ATOM 2368 O O . TYR A 1 301 ? -13.147 -9.946 27.834 1.00 92.75 301 TYR A O 1
ATOM 2376 N N . PRO A 1 302 ? -12.951 -12.181 27.931 1.00 94.12 302 PRO A N 1
ATOM 2377 C CA . PRO A 1 302 ? -13.778 -12.419 26.751 1.00 94.12 302 PRO A CA 1
ATOM 2378 C C . PRO A 1 302 ? -15.197 -11.855 26.899 1.00 94.12 302 PRO A C 1
ATOM 2380 O O . PRO A 1 302 ? -15.914 -12.214 27.832 1.00 94.12 302 PRO A O 1
ATOM 2383 N N . LEU A 1 303 ? -15.608 -11.019 25.943 1.00 92.88 303 LEU A N 1
ATOM 2384 C CA . LEU A 1 303 ? -16.947 -10.433 25.894 1.00 92.88 303 LEU A CA 1
ATOM 2385 C C . LEU A 1 303 ? -17.900 -11.245 25.001 1.00 92.88 303 LEU A C 1
ATOM 2387 O O . LEU A 1 303 ? -17.447 -11.889 24.049 1.00 92.88 303 LEU A O 1
ATOM 2391 N N . PRO A 1 304 ? -19.218 -11.194 25.270 1.00 92.88 304 PRO A N 1
ATOM 2392 C CA . PRO A 1 304 ? -20.237 -11.700 24.360 1.00 92.88 304 PRO A CA 1
ATOM 2393 C C . PRO A 1 304 ? -20.184 -11.037 22.980 1.00 92.88 304 PRO A C 1
ATOM 2395 O O . PRO A 1 304 ? -19.799 -9.872 22.834 1.00 92.88 304 PRO A O 1
ATOM 2398 N N . ASP A 1 305 ? -20.656 -11.770 21.973 1.00 92.81 305 ASP A N 1
ATOM 2399 C CA . ASP A 1 305 ? -20.793 -11.247 20.619 1.00 92.81 305 ASP A CA 1
ATOM 2400 C C . ASP A 1 305 ? -21.750 -10.048 20.566 1.00 92.81 305 ASP A C 1
ATOM 2402 O O . ASP A 1 305 ? -22.706 -9.921 21.337 1.00 92.81 305 ASP A O 1
A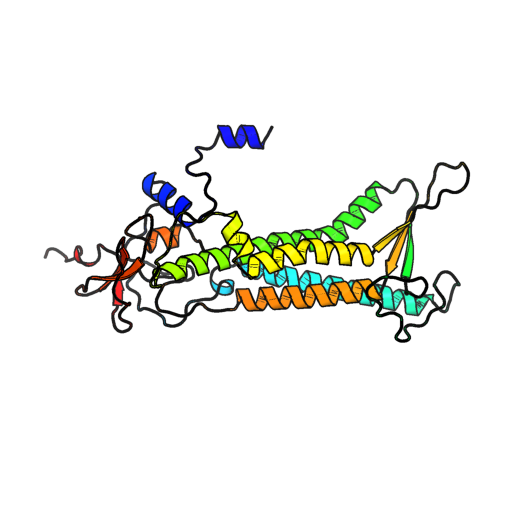TOM 2406 N N . VAL A 1 306 ? -21.491 -9.157 19.612 1.00 92.69 306 VAL A N 1
ATOM 2407 C CA . VAL A 1 306 ? -22.340 -7.992 19.369 1.00 92.69 306 VAL A CA 1
ATOM 2408 C C . VAL A 1 306 ? -23.702 -8.405 18.822 1.00 92.69 306 VAL A C 1
ATOM 2410 O O . VAL A 1 306 ? -23.801 -9.171 17.864 1.00 92.69 306 VAL A O 1
ATOM 2413 N N . LYS A 1 307 ? -24.754 -7.825 19.403 1.00 92.31 307 LYS A N 1
ATOM 2414 C CA . LYS A 1 307 ? -26.148 -8.030 19.010 1.00 92.31 307 LYS A CA 1
ATOM 2415 C C . LYS A 1 307 ? -26.469 -7.189 17.775 1.00 92.31 307 LYS A C 1
ATOM 2417 O O . LYS A 1 307 ? -26.488 -5.963 17.842 1.00 92.31 307 LYS A O 1
ATOM 2422 N N . MET A 1 308 ? -26.692 -7.832 16.631 1.00 91.94 308 MET A N 1
ATOM 2423 C CA . MET A 1 308 ? -26.901 -7.151 15.339 1.00 91.94 308 MET A CA 1
ATOM 2424 C C . MET A 1 308 ? -28.195 -6.321 15.273 1.00 91.94 308 MET A C 1
ATOM 2426 O O . MET A 1 308 ? -28.306 -5.396 14.469 1.00 91.94 308 MET A O 1
ATOM 2430 N N . ASP A 1 309 ? -29.173 -6.652 16.108 1.00 89.38 309 ASP A N 1
ATOM 2431 C CA . ASP A 1 309 ? -30.484 -6.013 16.221 1.00 89.38 309 ASP A CA 1
ATOM 2432 C C . ASP A 1 309 ? -30.491 -4.784 17.147 1.00 89.38 309 ASP A C 1
ATOM 2434 O O . ASP A 1 309 ? -31.394 -3.947 17.057 1.00 89.38 309 ASP A O 1
ATOM 2438 N N . CYS A 1 310 ? -29.455 -4.619 17.972 1.00 86.81 310 CYS A N 1
ATOM 2439 C CA . CYS A 1 310 ? -29.321 -3.506 18.903 1.00 86.81 310 CYS A CA 1
ATOM 2440 C C . CYS A 1 310 ? -28.727 -2.247 18.255 1.00 86.81 310 CYS A C 1
ATOM 2442 O O . CYS A 1 310 ? -27.914 -2.293 17.330 1.00 86.81 310 CYS A O 1
ATOM 2444 N N . ILE A 1 311 ? -29.109 -1.086 18.793 1.00 88.62 311 ILE A N 1
ATOM 2445 C CA . ILE A 1 311 ? -28.487 0.197 18.465 1.00 88.62 311 ILE A CA 1
ATOM 2446 C C . ILE A 1 311 ? -27.484 0.530 19.568 1.00 88.62 311 ILE A C 1
ATOM 2448 O O . ILE A 1 311 ? -27.832 0.511 20.748 1.00 88.62 311 ILE A O 1
ATOM 2452 N N . TYR A 1 312 ? -26.253 0.853 19.182 1.00 88.25 312 TYR A N 1
ATOM 2453 C CA . TYR A 1 312 ? -25.161 1.092 20.114 1.00 88.25 312 TYR A CA 1
ATOM 2454 C C . TYR A 1 312 ? -24.789 2.566 20.219 1.00 88.25 312 TYR A C 1
ATOM 2456 O O . TYR A 1 312 ? -24.694 3.261 19.205 1.00 88.25 312 TYR A O 1
ATOM 2464 N N . ALA A 1 313 ? -24.513 3.019 21.440 1.00 83.75 313 ALA A N 1
ATOM 2465 C CA . ALA A 1 313 ? -23.941 4.325 21.733 1.00 83.75 313 ALA A CA 1
ATOM 2466 C C . ALA A 1 313 ? -22.802 4.199 22.763 1.00 83.75 313 ALA A C 1
ATOM 2468 O O . ALA A 1 313 ? -22.701 3.240 23.530 1.00 83.75 313 ALA A O 1
ATOM 2469 N N . GLY A 1 314 ? -21.871 5.151 22.729 1.00 68.31 314 GLY A N 1
ATOM 2470 C CA . GLY A 1 314 ? -20.767 5.225 23.693 1.00 68.31 314 GLY A CA 1
ATOM 2471 C C . GLY A 1 314 ? -21.260 5.450 25.128 1.00 68.31 314 GLY A C 1
ATOM 2472 O O . GLY A 1 314 ? -22.359 5.968 25.333 1.00 68.31 314 GLY A O 1
ATOM 2473 N N . SER A 1 315 ? -20.441 5.070 26.111 1.00 63.88 315 SER A N 1
ATOM 2474 C CA . SER A 1 315 ? -20.754 5.261 27.531 1.00 63.88 315 SER A CA 1
ATOM 2475 C C . SER A 1 315 ? -20.996 6.752 27.823 1.00 63.88 315 SER A C 1
ATOM 2477 O O . SER A 1 315 ? -20.212 7.605 27.400 1.00 63.88 315 SER A O 1
ATOM 2479 N N . GLY A 1 316 ? -22.137 7.071 28.446 1.00 53.19 316 GLY A N 1
ATOM 2480 C CA . GLY A 1 316 ? -22.609 8.445 28.701 1.00 53.19 316 GLY A CA 1
ATOM 2481 C C . GLY A 1 316 ? -23.940 8.834 28.037 1.00 53.19 316 GLY A C 1
ATOM 2482 O O . GLY A 1 316 ? -24.485 9.890 28.343 1.00 53.19 316 GLY A O 1
ATOM 2483 N N . ALA A 1 317 ? -24.520 7.993 27.172 1.00 45.16 317 ALA A N 1
ATOM 2484 C CA . ALA A 1 317 ? -25.835 8.274 26.573 1.00 45.16 317 ALA A CA 1
ATOM 2485 C C . ALA A 1 317 ? -26.998 8.228 27.588 1.00 45.16 317 ALA A C 1
ATOM 2487 O O . ALA A 1 317 ? -27.999 8.918 27.412 1.00 45.16 317 ALA A O 1
ATOM 2488 N N . GLY A 1 318 ? -26.868 7.422 28.649 1.00 41.69 318 GLY A N 1
ATOM 2489 C CA . GLY A 1 318 ? -27.908 7.234 29.669 1.00 41.69 318 GLY A CA 1
ATOM 2490 C C . GLY A 1 318 ? -27.982 8.336 30.732 1.00 41.69 318 GLY A C 1
ATOM 2491 O O . GLY A 1 318 ? -28.961 8.399 31.465 1.00 41.69 318 GLY A O 1
ATOM 2492 N N . SER A 1 319 ? -26.986 9.226 30.820 1.00 39.69 319 SER A N 1
ATOM 2493 C CA . SER A 1 319 ? -26.970 10.326 31.799 1.00 39.69 319 SER A CA 1
ATOM 2494 C C . SER A 1 319 ? -27.584 11.630 31.276 1.00 39.69 319 SER A C 1
ATOM 2496 O O . SER A 1 319 ? -27.578 12.632 31.982 1.00 39.69 319 SER A O 1
ATOM 2498 N N . LEU A 1 320 ? -28.113 11.636 30.048 1.00 40.00 320 LEU A N 1
ATOM 2499 C CA . LEU A 1 320 ? -28.797 12.779 29.429 1.00 40.00 320 LEU A CA 1
ATOM 2500 C C . LEU A 1 320 ? -30.326 12.632 29.504 1.00 40.00 320 LEU A C 1
ATOM 2502 O O . LEU A 1 320 ? -31.038 12.934 28.548 1.00 40.00 320 LEU A O 1
ATOM 2506 N N . VAL A 1 321 ? -30.847 12.163 30.641 1.00 36.06 321 VAL A N 1
ATOM 2507 C CA . VAL A 1 321 ? -32.269 12.355 30.954 1.00 36.06 321 VAL A CA 1
ATOM 2508 C C . VAL A 1 321 ? -32.443 13.834 31.320 1.00 36.06 321 VAL A C 1
ATOM 2510 O O . VAL A 1 321 ? -31.754 14.301 32.230 1.00 36.06 321 VAL A O 1
ATOM 2513 N N . PRO A 1 322 ? -33.305 14.604 30.631 1.00 35.56 322 PRO A N 1
ATOM 2514 C CA . PRO A 1 322 ? -33.574 15.970 31.037 1.00 35.56 322 PRO A CA 1
ATOM 2515 C C . PRO A 1 322 ? -34.276 15.914 32.391 1.00 35.56 322 PRO A C 1
ATOM 2517 O O . PRO A 1 322 ? -35.333 15.299 32.527 1.00 35.56 322 PRO A O 1
ATOM 2520 N N . VAL A 1 323 ? -33.666 16.529 33.400 1.00 35.88 323 VAL A N 1
ATOM 2521 C CA . VAL A 1 323 ? -34.362 16.847 34.644 1.00 35.88 323 VAL A CA 1
ATOM 2522 C C . VAL A 1 323 ? -35.438 17.864 34.266 1.00 35.88 323 VAL A C 1
ATOM 2524 O O . VAL A 1 323 ? -35.116 19.001 33.923 1.00 35.88 323 VAL A O 1
ATOM 2527 N N . SER A 1 324 ? -36.685 17.398 34.214 1.00 35.97 324 SER A N 1
ATOM 2528 C CA . SER A 1 324 ? -37.892 18.220 34.103 1.00 35.97 324 SER A CA 1
ATOM 2529 C C . SER A 1 324 ? -38.130 19.011 35.379 1.00 35.97 324 SER A C 1
ATOM 2531 O O . SER A 1 324 ? -38.008 18.371 36.451 1.00 35.97 324 SER A O 1
#

Secondary structure (DSSP, 8-state):
-HHHHHHHHS--------HHHHHHHHHHTTSSPPPTT-TT--GGGTTSPS--B---SBPPPHHHH-HHHHHHHHHHHHHHHHHHHHHHHHHHHHHHHTTT-TTS-S--S-SGGG-SS--TTS-EEEEEEPTTTHHHHHHHHHHHHHHHHHHHHHHHHHHHHHHHHHHHGGGGSTT-EES---HHHHHHH-HHHHHHHHHHHHHHHHHHHHEEEEE---TT-S--PEEEEEEHHHHHHHHHHHHHHHHHHHHHHHPPPBSSSPP-TT-HHHHHHH-SS--SEEEEEEEE--SS-BEEEEESSPPPPP-TTS-B--TTGGG-----

Organism: NCBI:txid48587

Radius of gyration: 27.35 Å; Cα contacts (8 Å, |Δi|>4): 502; chains: 1; bounding box: 82×35×76 Å

Solvent-accessible surface area (backbone atoms only — not comparable to full-atom values): 17809 Å² total; per-residue (Å²): 109,70,68,62,52,48,61,73,72,47,87,78,80,69,91,62,88,40,50,60,52,45,33,52,43,33,41,75,68,69,76,42,78,57,57,69,26,34,30,48,54,31,49,69,52,70,86,56,79,77,50,68,29,57,51,39,66,64,29,75,18,51,43,71,48,32,73,65,48,42,52,45,50,53,48,36,52,49,52,29,52,52,36,47,50,49,28,52,48,53,50,50,52,46,67,69,44,58,83,75,48,94,86,42,77,91,58,70,90,62,82,72,38,72,48,90,62,84,54,97,72,43,56,50,53,72,50,78,42,63,50,86,39,63,65,57,50,52,52,50,50,48,65,64,48,40,61,56,54,50,44,57,56,49,47,49,56,50,41,50,31,54,48,40,31,56,48,57,57,27,13,70,39,98,83,27,23,60,57,84,64,63,67,68,61,50,44,76,68,35,67,62,48,42,50,51,64,52,46,51,60,51,52,53,49,38,49,52,60,18,46,48,78,46,72,60,82,62,87,95,54,95,64,44,45,36,33,42,33,40,29,39,41,29,32,46,51,40,25,51,52,44,43,54,52,38,52,52,53,44,53,59,31,60,48,54,50,72,39,58,68,54,43,39,50,52,39,45,68,41,45,42,26,35,45,79,41,90,51,70,42,22,12,41,21,35,75,44,89,42,82,90,39,23,31,43,32,30,30,78,53,87,48,51,76,67,62,69,89,46,45,23,26,18,84,70,70,74,75,70,67,80,86,126

Foldseek 3Di:
DVVVVVVVVDDDQDPDPALQSVLVSCVVVVVFAADFWQQQAALLCPPPDHHWDFFDQWAAFLVSNDVLLVVLLVLLVVLLVVLVVVLVVLVVVCVVCVVPDPQWDVADPPPVCQDLFDDPNFGKDKDWDKQVCVVVVVVVCCVSCVSVLVSLVSLVLLQLLLLSQVLVVQLQPPQFRARDDDPVVSLVPRVSSVCSVVLNVVLVVLVPRQKDWDFDDDPDDNITTIMIMGTSSSSVVSSVSSVVVSVVSVCNRRDIDGFRHHGYSSPSNSCSNNAPDDDSGWHWAWDDDDVPATEIHIDPDHDDHHDSPTIHTGPPPVVPDDPD

pLDDT: mean 83.07, std 14.84, range [35.56, 98.44]

Sequence (324 aa):
MIVLSGIRAVKILTWSSSPFDLTAALVHHTQLTPVTLRCMRCVSDLDTDGGSAKPSEIQPSAWHAHPSIRKVVIFLWVVVAACAGWAALVMYIWHKYAYQDGMLSDHALTIQTWSFLHNESSNSIGYHMPGFAWILLYVNMAAIQGPLTLGLHCSELIANVIRDERQWRCATGRNGLRTATNPLKMIFTHPICLVLFVAKPFLHWMFGLSLVIDATSTDGKTTLPVAVFMYTGQIWNLCIALFIFSCFFTFVALRRPRGPQPAAYGHLQTLANLVDEWSPVMWWGHKEDGIPYCHAGTSDYPLPDVKMDCIYAGSGAGSLVPVS

Mean predicted aligned error: 9.51 Å